Protein AF-A0A1M7YTZ9-F1 (afdb_monomer)

Organism: NCBI:txid1117707

Structure (mmCIF, N/CA/C/O backbone):
data_AF-A0A1M7YTZ9-F1
#
_entry.id   AF-A0A1M7YTZ9-F1
#
loop_
_atom_site.group_PDB
_atom_site.id
_atom_site.type_symbol
_atom_site.label_atom_id
_atom_site.label_alt_id
_atom_site.label_comp_id
_atom_site.label_asym_id
_atom_site.label_entity_id
_atom_site.label_seq_id
_atom_site.pdbx_PDB_ins_code
_atom_site.Cartn_x
_atom_site.Cartn_y
_atom_site.Cartn_z
_atom_site.occupancy
_atom_site.B_iso_or_equiv
_atom_site.auth_seq_id
_atom_site.auth_comp_id
_atom_site.auth_asym_id
_atom_site.auth_atom_id
_atom_site.pdbx_PDB_model_num
ATOM 1 N N . MET A 1 1 ? 92.757 82.675 -18.123 1.00 37.16 1 MET A N 1
ATOM 2 C CA . MET A 1 1 ? 93.652 83.780 -18.503 1.00 37.16 1 MET A CA 1
ATOM 3 C C . MET A 1 1 ? 93.607 83.863 -20.020 1.00 37.16 1 MET A C 1
ATOM 5 O O . MET A 1 1 ? 93.912 82.870 -20.657 1.00 37.16 1 MET A O 1
ATOM 9 N N . GLU A 1 2 ? 93.049 84.964 -20.521 1.00 38.78 2 GLU A N 1
ATOM 10 C CA . GLU A 1 2 ? 93.208 85.543 -21.866 1.00 38.78 2 GLU A CA 1
ATOM 11 C C . GLU A 1 2 ? 93.154 84.674 -23.142 1.00 38.78 2 GLU A C 1
ATOM 13 O O . GLU A 1 2 ? 94.052 83.910 -23.463 1.00 38.78 2 GLU A O 1
ATOM 18 N N . SER A 1 3 ? 92.089 84.940 -23.912 1.00 40.62 3 SER A N 1
ATOM 19 C CA . SER A 1 3 ? 92.084 85.317 -25.337 1.00 40.62 3 SER A CA 1
ATOM 20 C C . SER A 1 3 ? 92.922 84.530 -26.354 1.00 40.62 3 SER A C 1
ATOM 22 O O . SER A 1 3 ? 94.145 84.589 -26.333 1.00 40.62 3 SER A O 1
ATOM 24 N N . ALA A 1 4 ? 92.257 84.037 -27.405 1.00 48.91 4 ALA A N 1
ATOM 25 C CA . ALA A 1 4 ? 92.621 84.393 -28.783 1.00 48.91 4 ALA A CA 1
ATOM 26 C C . ALA A 1 4 ? 91.534 83.953 -29.774 1.00 48.91 4 ALA A C 1
ATOM 28 O O . ALA A 1 4 ? 91.384 82.779 -30.103 1.00 48.91 4 ALA A O 1
ATOM 29 N N . ILE A 1 5 ? 90.807 84.941 -30.287 1.00 50.09 5 ILE A N 1
ATOM 30 C CA . ILE A 1 5 ? 90.107 84.874 -31.568 1.00 50.09 5 ILE A CA 1
ATOM 31 C C . ILE A 1 5 ? 91.179 84.809 -32.663 1.00 50.09 5 ILE A C 1
ATOM 33 O O . ILE A 1 5 ? 92.058 85.673 -32.698 1.00 50.09 5 ILE A O 1
ATOM 37 N N . LYS A 1 6 ? 91.095 83.843 -33.586 1.00 48.25 6 LYS A N 1
ATOM 38 C CA . LYS A 1 6 ? 91.664 84.017 -34.930 1.00 48.25 6 LYS A CA 1
ATOM 39 C C . LYS A 1 6 ? 90.947 83.165 -35.977 1.00 48.25 6 LYS A C 1
ATOM 41 O O . LYS A 1 6 ? 91.075 81.946 -36.020 1.00 48.25 6 LYS A O 1
ATOM 46 N N . GLU A 1 7 ? 90.201 83.867 -36.821 1.00 45.00 7 GLU A N 1
ATOM 47 C CA . GLU A 1 7 ? 89.734 83.439 -38.136 1.00 45.00 7 GLU A CA 1
ATOM 48 C C . GLU A 1 7 ? 90.878 82.872 -38.992 1.00 45.00 7 GLU A C 1
ATOM 50 O O . GLU A 1 7 ? 91.959 83.465 -39.037 1.00 45.00 7 GLU A O 1
ATOM 55 N N . LYS A 1 8 ? 90.591 81.846 -39.807 1.00 40.31 8 LYS A N 1
ATOM 56 C CA . LYS A 1 8 ? 90.604 82.033 -41.268 1.00 40.31 8 LYS A CA 1
ATOM 57 C C . LYS A 1 8 ? 90.016 80.854 -42.049 1.00 40.31 8 LYS A C 1
ATOM 59 O O . LYS A 1 8 ? 90.255 79.691 -41.752 1.00 40.31 8 LYS A O 1
ATOM 64 N N . THR A 1 9 ? 89.383 81.251 -43.153 1.00 47.91 9 THR A N 1
ATOM 65 C CA . THR A 1 9 ? 89.185 80.531 -44.421 1.00 47.91 9 THR A CA 1
ATOM 66 C C . THR A 1 9 ? 88.137 79.422 -44.471 1.00 47.91 9 THR A C 1
ATOM 68 O O . THR A 1 9 ? 88.427 78.235 -44.392 1.00 47.91 9 THR A O 1
ATOM 71 N N . SER A 1 10 ? 86.913 79.879 -44.763 1.00 54.88 10 SER A N 1
ATOM 72 C CA . SER A 1 10 ? 85.973 79.271 -45.711 1.00 54.88 10 SER A CA 1
ATOM 73 C C . SER A 1 10 ? 86.708 78.534 -46.842 1.00 54.88 10 SER A C 1
ATOM 75 O O . SER A 1 10 ? 87.185 79.150 -47.797 1.00 54.88 10 SER A O 1
ATOM 77 N N . SER A 1 11 ? 86.819 77.211 -46.713 1.00 52.16 11 SER A N 1
ATOM 78 C CA . SER A 1 11 ? 86.946 76.323 -47.863 1.00 52.16 11 SER A CA 1
ATOM 79 C C . SER A 1 11 ? 85.520 76.012 -48.314 1.00 52.16 11 SER A C 1
ATOM 81 O O . SER A 1 11 ? 84.704 75.447 -47.591 1.00 52.16 11 SER A O 1
ATOM 83 N N . SER A 1 12 ? 85.193 76.552 -49.482 1.00 58.06 12 SER A N 1
ATOM 84 C CA . SER A 1 12 ? 83.874 76.589 -50.103 1.00 58.06 12 SER A CA 1
ATOM 85 C C . SER A 1 12 ? 83.156 75.238 -50.097 1.00 58.06 12 SER A C 1
ATOM 87 O O . SER A 1 12 ? 83.742 74.233 -50.490 1.00 58.06 12 SER A O 1
ATOM 89 N N . SER A 1 13 ? 81.848 75.249 -49.822 1.00 60.69 13 SER A N 1
ATOM 90 C CA . SER A 1 13 ? 80.920 74.108 -49.957 1.00 60.69 13 SER A CA 1
ATOM 91 C C . SER A 1 13 ? 81.000 73.381 -51.316 1.00 60.69 13 SER A C 1
ATOM 93 O O . SER A 1 13 ? 80.529 72.255 -51.446 1.00 60.69 13 SER A O 1
ATOM 95 N N . PHE A 1 14 ? 81.618 73.999 -52.322 1.00 64.50 14 PHE A N 1
ATOM 96 C CA . PHE A 1 14 ? 81.823 73.440 -53.649 1.00 64.50 14 PHE A CA 1
ATOM 97 C C . PHE A 1 14 ? 82.856 72.299 -53.694 1.00 64.50 14 PHE A C 1
ATOM 99 O O . PHE A 1 14 ? 82.676 71.359 -54.464 1.00 64.50 14 PHE A O 1
ATOM 106 N N . SER A 1 15 ? 83.903 72.316 -52.857 1.00 67.50 15 SER A N 1
ATOM 107 C CA . SER A 1 15 ? 84.915 71.244 -52.854 1.00 67.50 15 SER A CA 1
ATOM 108 C C . SER A 1 15 ? 84.364 69.934 -52.283 1.00 67.50 15 SER A C 1
ATOM 110 O O . SER A 1 15 ? 84.610 68.875 -52.852 1.00 67.50 15 SER A O 1
ATOM 112 N N . LEU A 1 16 ? 83.528 70.010 -51.240 1.00 71.00 16 LEU A N 1
ATOM 113 C CA . LEU A 1 16 ? 82.816 68.852 -50.681 1.00 71.00 16 LEU A CA 1
ATOM 114 C C . LEU A 1 16 ? 81.792 68.263 -51.667 1.00 71.00 16 LEU A C 1
ATOM 116 O O . LEU A 1 16 ? 81.644 67.046 -51.751 1.00 71.00 16 LEU A O 1
ATOM 120 N N . ILE A 1 17 ? 81.112 69.107 -52.453 1.00 73.06 17 ILE A N 1
ATOM 121 C CA . ILE A 1 17 ? 80.154 68.655 -53.479 1.00 73.06 17 ILE A CA 1
ATOM 122 C C . ILE A 1 17 ? 80.874 67.988 -54.660 1.00 73.06 17 ILE A C 1
ATOM 124 O O . ILE A 1 17 ? 80.363 67.012 -55.214 1.00 73.06 17 ILE A O 1
ATOM 128 N N . LEU A 1 18 ? 82.058 68.476 -55.041 1.00 75.81 18 LEU A N 1
ATOM 129 C CA . LEU A 1 18 ? 82.874 67.860 -56.091 1.00 75.81 18 LEU A CA 1
ATOM 130 C C . LEU A 1 18 ? 83.436 66.501 -55.661 1.00 75.81 18 LEU A C 1
ATOM 132 O O . LEU A 1 18 ? 83.425 65.563 -56.455 1.00 75.81 18 LEU A O 1
ATOM 136 N N . GLU A 1 19 ? 83.878 66.366 -54.412 1.00 77.19 19 GLU A N 1
ATOM 137 C CA . GLU A 1 19 ? 84.392 65.101 -53.879 1.00 77.19 19 GLU A CA 1
ATOM 138 C C . GLU A 1 19 ? 83.273 64.060 -53.697 1.00 77.19 19 GLU A C 1
ATOM 140 O O . GLU A 1 19 ? 83.443 62.890 -54.047 1.00 77.19 19 GLU A O 1
ATOM 145 N N . HIS A 1 20 ? 82.081 64.494 -53.266 1.00 78.38 20 HIS A N 1
ATOM 146 C CA . HIS A 1 20 ? 80.894 63.640 -53.207 1.00 78.38 20 HIS A CA 1
ATOM 147 C C . HIS A 1 20 ? 80.441 63.171 -54.601 1.00 78.38 20 HIS A C 1
ATOM 149 O O . HIS A 1 20 ? 80.198 61.981 -54.792 1.00 78.38 20 HIS A O 1
ATOM 155 N N . ASN A 1 21 ? 80.407 64.065 -55.599 1.00 77.62 21 ASN A N 1
ATOM 156 C CA . ASN A 1 21 ? 80.065 63.690 -56.977 1.00 77.62 21 ASN A CA 1
ATOM 157 C C . ASN A 1 21 ? 81.114 62.779 -57.619 1.00 77.62 21 ASN A C 1
ATOM 159 O O . ASN A 1 21 ? 80.754 61.878 -58.372 1.00 77.62 21 ASN A O 1
ATOM 163 N N . ARG A 1 22 ? 82.402 62.976 -57.323 1.00 79.25 22 ARG A N 1
ATOM 164 C CA . ARG A 1 22 ? 83.466 62.105 -57.833 1.00 79.25 22 ARG A CA 1
ATOM 165 C C . ARG A 1 22 ? 83.353 60.689 -57.262 1.00 79.25 22 ARG A C 1
ATOM 167 O O . ARG A 1 22 ? 83.432 59.735 -58.028 1.00 79.25 22 ARG A O 1
ATOM 174 N N . ASN A 1 23 ? 83.072 60.554 -55.964 1.00 80.38 23 ASN A N 1
ATOM 175 C CA . ASN A 1 23 ? 82.819 59.254 -55.332 1.00 80.38 23 ASN A CA 1
ATOM 176 C C . ASN A 1 23 ? 81.547 58.566 -55.862 1.00 80.38 23 ASN A C 1
ATOM 178 O O . ASN A 1 23 ? 81.539 57.349 -56.040 1.00 80.3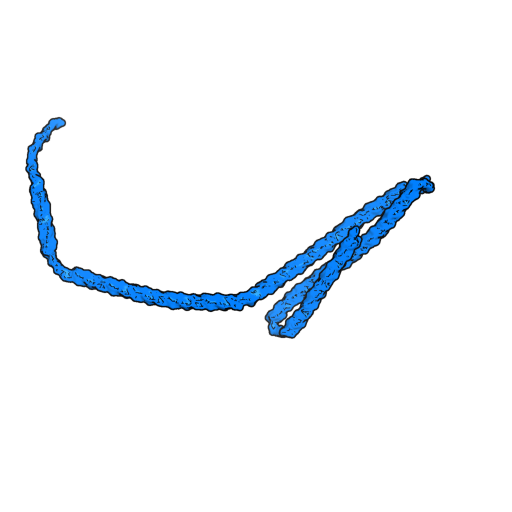8 23 ASN A O 1
ATOM 182 N N . GLU A 1 24 ? 80.472 59.311 -56.137 1.00 79.38 24 GLU A N 1
ATOM 183 C CA . GLU A 1 24 ? 79.265 58.740 -56.755 1.00 79.38 24 GLU A CA 1
ATOM 184 C C . GLU A 1 24 ? 79.504 58.345 -58.223 1.00 79.38 24 GLU A C 1
ATOM 186 O O . GLU A 1 24 ? 79.065 57.276 -58.643 1.00 79.38 24 GLU A O 1
ATOM 191 N N . MET A 1 25 ? 80.288 59.117 -58.986 1.00 72.69 25 MET A N 1
ATOM 192 C CA . MET A 1 25 ? 80.699 58.746 -60.349 1.00 72.69 25 MET A CA 1
ATOM 193 C C . MET A 1 25 ? 81.590 57.497 -60.368 1.00 72.69 25 MET A C 1
ATOM 195 O O . MET A 1 25 ? 81.403 56.635 -61.224 1.00 72.69 25 MET A O 1
ATOM 199 N N . GLU A 1 26 ? 82.497 57.332 -59.400 1.00 76.38 26 GLU A N 1
ATOM 200 C CA . GLU A 1 26 ? 83.303 56.111 -59.262 1.00 76.38 26 GLU A CA 1
ATOM 201 C C . GLU A 1 26 ? 82.451 54.891 -58.873 1.00 76.38 26 GLU A C 1
ATOM 203 O O . GLU A 1 26 ? 82.663 53.800 -59.408 1.00 76.38 26 GLU A O 1
ATOM 208 N N . LYS A 1 27 ? 81.424 55.054 -58.024 1.00 77.44 27 LYS A N 1
ATOM 209 C CA . LYS A 1 27 ? 80.452 53.980 -57.741 1.00 77.44 27 LYS A CA 1
ATOM 210 C C . LYS A 1 27 ? 79.606 53.625 -58.964 1.00 77.44 27 LYS A C 1
ATOM 212 O O . LYS A 1 27 ? 79.349 52.444 -59.194 1.00 77.44 27 LYS A O 1
ATOM 217 N N . ILE A 1 28 ? 79.186 54.614 -59.754 1.00 67.31 28 ILE A N 1
ATOM 218 C CA . ILE A 1 28 ? 78.403 54.393 -60.977 1.00 67.31 28 ILE A CA 1
ATOM 219 C C . ILE A 1 28 ? 79.268 53.720 -62.054 1.00 67.31 28 ILE A C 1
ATOM 221 O O . ILE A 1 28 ? 78.806 52.770 -62.687 1.00 67.31 28 ILE A O 1
ATOM 225 N N . GLU A 1 29 ? 80.540 54.101 -62.212 1.00 69.75 29 GLU A N 1
ATOM 226 C CA . GLU A 1 29 ? 81.476 53.378 -63.084 1.00 69.75 29 GLU A CA 1
ATOM 227 C C . GLU A 1 29 ? 81.747 51.947 -62.596 1.00 69.75 29 GLU A C 1
ATOM 229 O O . GLU A 1 29 ? 81.790 51.021 -63.410 1.00 69.75 29 GLU A O 1
ATOM 234 N N . ALA A 1 30 ? 81.882 51.736 -61.282 1.00 68.94 30 ALA A N 1
ATOM 235 C CA . ALA A 1 30 ? 82.087 50.410 -60.700 1.00 68.94 30 ALA A CA 1
ATOM 236 C C . ALA A 1 30 ? 80.862 49.489 -60.865 1.00 68.94 30 ALA A C 1
ATOM 238 O O . ALA A 1 30 ? 81.015 48.276 -61.029 1.00 68.94 30 ALA A O 1
ATOM 239 N N . LEU A 1 31 ? 79.645 50.045 -60.853 1.00 64.62 31 LEU A N 1
ATOM 240 C CA . LEU A 1 31 ? 78.406 49.304 -61.116 1.00 64.62 31 LEU A CA 1
ATOM 241 C C . LEU A 1 31 ? 78.162 49.080 -62.618 1.00 64.62 31 LEU A C 1
ATOM 243 O O . LEU A 1 31 ? 77.650 48.025 -62.985 1.00 64.62 31 LEU A O 1
ATOM 247 N N . SER A 1 32 ? 78.585 50.011 -63.479 1.00 59.69 32 SER A N 1
ATOM 248 C CA . SER A 1 32 ? 78.492 49.910 -64.946 1.00 59.69 32 SER A CA 1
ATOM 249 C C . SER A 1 32 ? 79.486 48.899 -65.543 1.00 59.69 32 SER A C 1
ATOM 251 O O . SER A 1 32 ? 79.167 48.198 -66.502 1.00 59.69 32 SER A O 1
ATOM 253 N N . LYS A 1 33 ? 80.675 48.744 -64.939 1.00 57.91 33 LYS A N 1
ATOM 254 C CA . LYS A 1 33 ? 81.709 47.782 -65.373 1.00 57.91 33 LYS A CA 1
ATOM 255 C C . LYS A 1 33 ? 81.513 46.352 -64.843 1.00 57.91 33 LYS A C 1
ATOM 257 O O . LYS A 1 33 ? 82.304 45.474 -65.192 1.00 57.91 33 LYS A O 1
ATOM 262 N N . LYS A 1 34 ? 80.483 46.067 -64.031 1.00 56.75 34 LYS A N 1
ATOM 263 C CA . LYS A 1 34 ? 80.164 44.684 -63.629 1.00 56.75 34 LYS A CA 1
ATOM 264 C C . LYS A 1 34 ? 79.588 43.922 -64.834 1.00 56.75 34 LYS A C 1
ATOM 266 O O . LYS A 1 34 ? 78.515 44.288 -65.310 1.00 56.75 34 LYS A O 1
ATOM 271 N N . PRO A 1 35 ? 80.238 42.850 -65.329 1.00 59.75 35 PRO A N 1
ATOM 272 C CA . PRO A 1 35 ? 79.708 42.089 -66.452 1.00 59.75 35 PRO A CA 1
ATOM 273 C C . PRO A 1 35 ? 78.369 41.464 -66.052 1.00 59.75 35 PRO A C 1
ATOM 275 O O . PRO A 1 35 ? 78.291 40.742 -65.053 1.00 59.75 35 PRO A O 1
ATOM 278 N N . ILE A 1 36 ? 77.321 41.730 -66.840 1.00 58.59 36 ILE A N 1
ATOM 279 C CA . ILE A 1 36 ? 76.015 41.073 -66.716 1.00 58.59 36 ILE A CA 1
ATOM 280 C C . ILE A 1 36 ? 76.243 39.580 -66.959 1.00 58.59 36 ILE A C 1
ATOM 282 O O . ILE A 1 36 ? 76.306 39.101 -68.089 1.00 58.59 36 ILE A O 1
ATOM 286 N N . THR A 1 37 ? 76.452 38.841 -65.878 1.00 57.72 37 THR A N 1
ATOM 287 C CA . THR A 1 37 ? 76.807 37.428 -65.921 1.00 57.72 37 THR A CA 1
ATOM 288 C C . THR A 1 37 ? 75.515 36.635 -66.121 1.00 57.72 37 THR A C 1
ATOM 290 O O . THR A 1 37 ? 74.555 36.786 -65.368 1.00 57.72 37 THR A O 1
ATOM 293 N N . ALA A 1 38 ? 75.452 35.806 -67.167 1.00 59.97 38 ALA A N 1
ATOM 294 C CA . ALA A 1 38 ? 74.254 35.030 -67.514 1.00 59.97 38 ALA A CA 1
ATOM 295 C C . ALA A 1 38 ? 73.908 33.942 -66.473 1.00 59.97 38 ALA A C 1
ATOM 297 O O . ALA A 1 38 ? 72.771 33.478 -66.401 1.00 59.97 38 ALA A O 1
ATOM 298 N N . THR A 1 39 ? 74.874 33.562 -65.637 1.00 66.44 39 THR A N 1
ATOM 299 C CA . THR A 1 39 ? 74.780 32.496 -64.634 1.00 66.44 39 THR A CA 1
ATOM 300 C C . THR A 1 39 ? 73.750 32.768 -63.525 1.00 66.44 39 THR A C 1
ATOM 302 O O . THR A 1 39 ? 72.850 31.944 -63.369 1.00 66.44 39 THR A O 1
ATOM 305 N N . PRO A 1 40 ? 73.779 33.905 -62.790 1.00 69.38 40 PRO A N 1
ATOM 306 C CA . PRO A 1 40 ? 72.771 34.212 -61.768 1.00 69.38 40 PRO A CA 1
ATOM 307 C C . PRO A 1 40 ? 71.352 34.315 -62.339 1.00 69.38 40 PRO A C 1
ATOM 309 O O . PRO A 1 40 ? 70.397 33.903 -61.686 1.00 69.38 40 PRO A O 1
ATOM 312 N N . ARG A 1 41 ? 71.201 34.796 -63.580 1.00 69.56 41 ARG A N 1
ATOM 313 C CA . ARG A 1 41 ? 69.899 34.882 -64.253 1.00 69.56 41 ARG A CA 1
ATOM 314 C C . ARG A 1 41 ? 69.336 33.497 -64.573 1.00 69.56 41 ARG A C 1
ATOM 316 O O . ARG A 1 41 ? 68.170 33.242 -64.297 1.00 69.56 41 ARG A O 1
ATOM 323 N N . ASN A 1 42 ? 70.153 32.595 -65.112 1.00 76.38 42 ASN A N 1
ATOM 324 C CA . ASN A 1 42 ? 69.712 31.237 -65.442 1.00 76.38 42 ASN A CA 1
ATOM 325 C C . ASN A 1 42 ? 69.399 30.413 -64.181 1.00 76.38 42 ASN A C 1
ATOM 327 O O . ASN A 1 42 ? 68.440 29.646 -64.186 1.00 76.38 42 ASN A O 1
ATOM 331 N N . ILE A 1 43 ? 70.144 30.621 -63.088 1.00 80.50 43 ILE A N 1
ATOM 332 C CA . ILE A 1 43 ? 69.843 30.018 -61.779 1.00 80.50 43 ILE A CA 1
ATOM 333 C C . ILE A 1 43 ? 68.513 30.552 -61.234 1.00 80.50 43 ILE A C 1
ATOM 335 O O . ILE A 1 43 ? 67.682 29.765 -60.788 1.00 80.50 43 ILE A O 1
ATOM 339 N N . LEU A 1 44 ? 68.272 31.865 -61.322 1.00 77.25 44 LEU A N 1
ATOM 340 C CA . LEU A 1 44 ? 67.017 32.474 -60.878 1.00 77.25 44 LEU A CA 1
ATOM 341 C C . LEU A 1 44 ? 65.814 31.965 -61.689 1.00 77.25 44 LEU A C 1
ATOM 343 O O . LEU A 1 44 ? 64.794 31.609 -61.105 1.00 77.25 44 LEU A O 1
ATOM 347 N N . PHE A 1 45 ? 65.937 31.869 -63.018 1.00 78.44 45 PHE A N 1
ATOM 348 C CA . PHE A 1 45 ? 64.885 31.299 -63.867 1.00 78.44 45 PHE A CA 1
ATOM 349 C C . PHE A 1 45 ? 64.646 29.814 -63.581 1.00 78.44 45 PHE A C 1
ATOM 351 O O . PHE A 1 45 ? 63.493 29.401 -63.477 1.00 78.44 45 PHE A O 1
ATOM 358 N N . GLY A 1 46 ? 65.707 29.022 -63.401 1.00 82.19 46 GLY A N 1
ATOM 359 C CA . GLY A 1 46 ? 65.586 27.613 -63.023 1.00 82.19 46 GLY A CA 1
ATOM 360 C C . GLY A 1 46 ? 64.882 27.433 -61.676 1.00 82.19 46 GLY A C 1
ATOM 361 O O . GLY A 1 46 ? 63.985 26.601 -61.555 1.00 82.19 46 GLY A O 1
ATOM 362 N N . LEU A 1 47 ? 65.219 28.269 -60.690 1.00 83.69 47 LEU A N 1
ATOM 363 C CA . LEU A 1 47 ? 64.586 28.264 -59.373 1.00 83.69 47 LEU A CA 1
ATOM 364 C C . LEU A 1 47 ? 63.110 28.671 -59.453 1.00 83.69 47 LEU A C 1
ATOM 366 O O . LEU A 1 47 ? 62.270 28.019 -58.840 1.00 83.69 47 LEU A O 1
ATOM 370 N N . MET A 1 48 ? 62.764 29.682 -60.256 1.00 79.44 48 MET A N 1
ATOM 371 C CA . MET A 1 48 ? 61.363 30.069 -60.458 1.00 79.44 48 MET A CA 1
ATOM 372 C C . MET A 1 48 ? 60.537 28.967 -61.132 1.00 79.44 48 MET A C 1
ATOM 374 O O . MET A 1 48 ? 59.417 28.705 -60.700 1.00 79.44 48 MET A O 1
ATOM 378 N N . ILE A 1 49 ? 61.081 28.286 -62.147 1.00 83.75 49 ILE A N 1
ATOM 379 C CA . ILE A 1 49 ? 60.398 27.159 -62.804 1.00 83.75 49 ILE A CA 1
ATOM 380 C C . ILE A 1 49 ? 60.202 26.005 -61.817 1.00 83.75 49 ILE A C 1
ATOM 382 O O . ILE A 1 49 ? 59.119 25.429 -61.750 1.00 83.75 49 ILE A O 1
ATOM 386 N N . PHE A 1 50 ? 61.215 25.698 -61.007 1.00 85.25 50 PHE A N 1
ATOM 387 C CA . PHE A 1 50 ? 61.121 24.657 -59.987 1.00 85.25 50 PHE A CA 1
ATOM 388 C C . PHE A 1 50 ? 60.048 24.971 -58.930 1.00 85.25 50 PHE A C 1
ATOM 390 O O . PHE A 1 50 ? 59.236 24.107 -58.601 1.00 85.25 50 PHE A O 1
ATOM 397 N N . VAL A 1 51 ? 59.984 26.221 -58.456 1.00 84.31 51 VAL A N 1
ATOM 398 C CA . VAL A 1 51 ? 58.940 26.684 -57.525 1.00 84.31 51 VAL A CA 1
ATOM 399 C C . VAL A 1 51 ? 57.547 26.597 -58.159 1.00 84.31 51 VAL A C 1
ATOM 401 O O . VAL A 1 51 ? 56.606 26.163 -57.497 1.00 84.31 51 VAL A O 1
ATOM 404 N N . LEU A 1 52 ? 57.406 26.947 -59.442 1.00 79.75 52 LEU A N 1
ATOM 405 C CA . LEU A 1 52 ? 56.135 26.848 -60.165 1.00 79.75 52 LEU A CA 1
ATOM 406 C C . LEU A 1 52 ? 55.656 25.391 -60.288 1.00 79.75 52 LEU A C 1
ATOM 408 O O . LEU A 1 52 ? 54.485 25.104 -60.046 1.00 79.75 52 LEU A O 1
ATOM 412 N N . VAL A 1 53 ? 56.560 24.463 -60.619 1.00 84.69 53 VAL A N 1
ATOM 413 C CA . VAL A 1 53 ? 56.249 23.026 -60.704 1.00 84.69 53 VAL A CA 1
ATOM 414 C C . VAL A 1 53 ? 55.859 22.468 -59.335 1.00 84.69 53 VAL A C 1
ATOM 416 O O . VAL A 1 53 ? 54.889 21.717 -59.241 1.00 84.69 53 VAL A O 1
ATOM 419 N N . LEU A 1 54 ? 56.548 22.877 -58.264 1.00 81.19 54 LEU A N 1
ATOM 420 C CA . LEU A 1 54 ? 56.184 22.505 -56.894 1.00 81.19 54 LEU A CA 1
ATOM 421 C C . LEU A 1 54 ? 54.795 23.021 -56.500 1.00 81.19 54 LEU A C 1
ATOM 423 O O . LEU A 1 54 ? 54.010 22.269 -55.924 1.00 81.19 54 LEU A O 1
ATOM 427 N N . LEU A 1 55 ? 54.467 24.272 -56.837 1.00 76.31 55 LEU A N 1
ATOM 428 C CA . LEU A 1 55 ? 53.147 24.848 -56.573 1.00 76.31 55 LEU A CA 1
ATOM 429 C C . LEU A 1 55 ? 52.042 24.101 -57.325 1.00 76.31 55 LEU A C 1
ATOM 431 O O . LEU A 1 55 ? 51.035 23.736 -56.723 1.00 76.31 55 LEU A O 1
ATOM 435 N N . LEU A 1 56 ? 52.237 23.813 -58.614 1.00 75.38 56 LEU A N 1
ATOM 436 C CA . LEU A 1 56 ? 51.274 23.044 -59.410 1.00 75.38 56 LEU A CA 1
ATOM 437 C C . LEU A 1 56 ? 51.099 21.613 -58.880 1.00 75.38 56 LEU A C 1
ATOM 439 O O . LEU A 1 56 ? 49.973 21.122 -58.800 1.00 75.38 56 LEU A O 1
ATOM 443 N N . GLY A 1 57 ? 52.188 20.966 -58.453 1.00 72.50 57 GLY A N 1
ATOM 444 C CA . GLY A 1 57 ? 52.139 19.660 -57.793 1.00 72.50 57 GLY A CA 1
ATOM 445 C C . GLY A 1 57 ? 51.357 19.692 -56.475 1.00 72.50 57 GLY A C 1
ATOM 446 O O . GLY A 1 57 ? 50.532 18.813 -56.227 1.00 72.50 57 GLY A O 1
ATOM 447 N N . ALA A 1 58 ? 51.545 20.735 -55.659 1.00 70.50 58 ALA A N 1
ATOM 448 C CA . ALA A 1 58 ? 50.799 20.923 -54.416 1.00 70.50 58 ALA A CA 1
ATOM 449 C C . ALA A 1 58 ? 49.288 21.111 -54.663 1.00 70.50 58 ALA A C 1
ATOM 451 O O . ALA A 1 58 ? 48.474 20.509 -53.960 1.00 70.50 58 ALA A O 1
ATOM 452 N N . PHE A 1 59 ? 48.902 21.868 -55.699 1.00 69.56 59 PHE A N 1
ATOM 453 C CA . PHE A 1 59 ? 47.497 22.020 -56.100 1.00 69.56 59 PHE A CA 1
ATOM 454 C C . PHE A 1 59 ? 46.877 20.707 -56.599 1.00 69.56 59 PHE A C 1
ATOM 456 O O . PHE A 1 59 ? 45.740 20.394 -56.248 1.00 69.56 59 PHE A O 1
ATOM 463 N N . ALA A 1 60 ? 47.617 19.898 -57.362 1.00 68.12 60 ALA A N 1
ATOM 464 C CA . ALA A 1 60 ? 47.131 18.598 -57.824 1.00 68.12 60 ALA A CA 1
ATOM 465 C C . ALA A 1 60 ? 46.835 17.638 -56.652 1.00 68.12 60 ALA A C 1
ATOM 467 O O . ALA A 1 60 ? 45.803 16.966 -56.646 1.00 68.12 60 ALA A O 1
ATOM 468 N N . ILE A 1 61 ? 47.690 17.625 -55.622 1.00 73.81 61 ILE A N 1
ATOM 469 C CA . ILE A 1 61 ? 47.480 16.820 -54.405 1.00 73.81 61 ILE A CA 1
ATOM 470 C C . ILE A 1 61 ? 46.251 17.304 -53.620 1.00 73.81 61 ILE A C 1
ATOM 472 O O . ILE A 1 61 ? 45.487 16.476 -53.122 1.00 73.81 61 ILE A O 1
ATOM 476 N N . GLN A 1 62 ? 46.012 18.619 -53.546 1.00 72.56 62 GLN A N 1
ATOM 477 C CA . GLN A 1 62 ? 44.815 19.181 -52.904 1.00 72.56 62 GLN A CA 1
ATOM 478 C C . GLN A 1 62 ? 43.512 18.811 -53.626 1.00 72.56 62 GLN A C 1
ATOM 480 O O . GLN A 1 62 ? 42.489 18.595 -52.980 1.00 72.56 62 GLN A O 1
ATOM 485 N N . ILE A 1 63 ? 43.531 18.698 -54.956 1.00 74.62 63 ILE A N 1
ATOM 486 C CA . ILE A 1 63 ? 42.358 18.251 -55.721 1.00 74.62 63 ILE A CA 1
ATOM 487 C C . ILE A 1 63 ? 42.072 16.773 -55.431 1.00 74.62 63 ILE A C 1
ATOM 489 O O . ILE A 1 63 ? 40.924 16.411 -55.182 1.00 74.62 63 ILE A O 1
ATOM 493 N N . ILE A 1 64 ? 43.102 15.921 -55.398 1.00 76.25 64 ILE A N 1
ATOM 494 C CA . ILE A 1 64 ? 42.947 14.491 -55.088 1.00 76.25 64 ILE A CA 1
ATOM 495 C C . ILE A 1 64 ? 42.421 14.298 -53.659 1.00 76.25 64 ILE A C 1
ATOM 497 O O . ILE A 1 64 ? 41.483 13.526 -53.451 1.00 76.25 64 ILE A O 1
ATOM 501 N N . SER A 1 65 ? 42.968 15.025 -52.678 1.00 76.12 65 SER A N 1
ATOM 502 C CA . SER A 1 65 ? 42.479 14.960 -51.297 1.00 76.12 65 SER A CA 1
ATOM 503 C C . SER A 1 65 ? 41.050 15.497 -51.167 1.00 76.12 65 SER A C 1
ATOM 505 O O . SER A 1 65 ? 40.247 14.905 -50.447 1.00 76.12 65 SER A O 1
ATOM 507 N N . GLY A 1 66 ? 40.697 16.541 -51.923 1.00 76.62 66 GLY A N 1
ATOM 508 C CA . GLY A 1 66 ? 39.335 17.064 -52.014 1.00 76.62 66 GLY A CA 1
ATOM 509 C C . GLY A 1 66 ? 38.338 16.052 -52.584 1.00 76.62 66 GLY A C 1
ATOM 510 O O . GLY A 1 66 ? 37.258 15.880 -52.025 1.00 76.62 66 GLY A O 1
ATOM 511 N N . VAL A 1 67 ? 38.703 15.324 -53.645 1.00 81.69 67 VAL A N 1
ATOM 512 C CA . VAL A 1 67 ? 37.849 14.279 -54.242 1.00 81.69 67 VAL A CA 1
ATOM 513 C C . VAL A 1 67 ? 37.658 13.106 -53.281 1.00 81.69 67 VAL A C 1
ATOM 515 O O . VAL A 1 67 ? 36.532 12.641 -53.101 1.00 81.69 67 VAL A O 1
ATOM 518 N N . ILE A 1 68 ? 38.723 12.657 -52.610 1.00 79.06 68 ILE A N 1
ATOM 519 C CA . ILE A 1 68 ? 38.630 11.595 -51.597 1.00 79.06 68 ILE A CA 1
ATOM 520 C C . ILE A 1 68 ? 37.741 12.044 -50.431 1.00 79.06 68 ILE A C 1
ATOM 522 O O . ILE A 1 68 ? 36.885 11.275 -50.002 1.00 79.06 68 ILE A O 1
ATOM 526 N N . ALA A 1 69 ? 37.881 13.287 -49.959 1.00 75.94 69 ALA A N 1
ATOM 527 C CA . ALA A 1 69 ? 37.032 13.851 -48.909 1.00 75.94 69 ALA A CA 1
ATOM 528 C C . ALA A 1 69 ? 35.549 13.912 -49.318 1.00 75.94 69 ALA A C 1
ATOM 530 O O . ALA A 1 69 ? 34.664 13.661 -48.503 1.00 75.94 69 ALA A O 1
ATOM 531 N N . LEU A 1 70 ? 35.263 14.200 -50.590 1.00 78.38 70 LEU A N 1
ATOM 532 C CA . LEU A 1 70 ? 33.898 14.217 -51.118 1.00 78.38 70 LEU A CA 1
ATOM 533 C C . LEU A 1 70 ? 33.299 12.801 -51.142 1.00 78.38 70 LEU A C 1
ATOM 535 O O . LEU A 1 70 ? 32.166 12.594 -50.708 1.00 78.38 70 LEU A O 1
ATOM 539 N N . ILE A 1 71 ? 34.081 11.806 -51.569 1.00 82.69 71 ILE A N 1
ATOM 540 C CA . ILE A 1 71 ? 33.664 10.397 -51.574 1.00 82.69 71 ILE A CA 1
ATOM 541 C C . ILE A 1 71 ? 33.430 9.890 -50.144 1.00 82.69 71 ILE A C 1
ATOM 543 O O . ILE A 1 71 ? 32.397 9.276 -49.876 1.00 82.69 71 ILE A O 1
ATOM 547 N N . THR A 1 72 ? 34.337 10.165 -49.203 1.00 76.25 72 THR A N 1
ATOM 548 C CA . THR A 1 72 ? 34.173 9.737 -47.803 1.00 76.25 72 THR A CA 1
ATOM 549 C C . THR A 1 72 ? 33.000 10.430 -47.123 1.00 76.25 72 THR A C 1
ATOM 551 O O . THR A 1 72 ? 32.322 9.799 -46.312 1.00 76.25 72 THR A O 1
ATOM 554 N N . LEU A 1 73 ? 32.704 11.683 -47.480 1.00 81.94 73 LEU A N 1
ATOM 555 C CA . LEU A 1 73 ? 31.526 12.399 -47.000 1.00 81.94 73 LEU A CA 1
ATOM 556 C C . LEU A 1 73 ? 30.233 11.776 -47.534 1.00 81.94 73 LEU A C 1
ATOM 558 O O . LEU A 1 73 ? 29.303 11.571 -46.756 1.00 81.94 73 LEU A O 1
ATOM 562 N N . ILE A 1 74 ? 30.178 11.407 -48.818 1.00 85.75 74 ILE A N 1
ATOM 563 C CA . ILE A 1 74 ? 29.020 10.710 -49.403 1.00 85.75 74 ILE A CA 1
ATOM 564 C C . ILE A 1 74 ? 28.810 9.350 -48.727 1.00 85.75 74 ILE A C 1
ATOM 566 O O . ILE A 1 74 ? 27.694 9.043 -48.306 1.00 85.75 74 ILE A O 1
ATOM 570 N N . ILE A 1 75 ? 29.875 8.561 -48.563 1.00 84.31 75 ILE A N 1
ATOM 571 C CA . ILE A 1 75 ? 29.807 7.252 -47.901 1.00 84.31 75 ILE A CA 1
ATOM 572 C C . ILE A 1 75 ? 29.373 7.415 -46.439 1.00 84.31 75 ILE A C 1
ATOM 574 O O . ILE A 1 75 ? 28.444 6.741 -46.001 1.00 84.31 75 ILE A O 1
ATOM 578 N N . SER A 1 76 ? 29.982 8.341 -45.693 1.00 77.25 76 SER A N 1
ATOM 579 C CA . SER A 1 76 ? 29.628 8.593 -44.289 1.00 77.25 76 SER A CA 1
ATOM 580 C C . SER A 1 76 ? 28.177 9.046 -44.147 1.00 77.25 76 SER A C 1
ATOM 582 O O . SER A 1 76 ? 27.459 8.550 -43.284 1.00 77.25 76 SER A O 1
ATOM 584 N N . THR A 1 77 ? 27.712 9.929 -45.033 1.00 85.06 77 THR A N 1
ATOM 585 C CA . THR A 1 77 ? 26.318 10.394 -45.051 1.00 85.06 77 THR A CA 1
ATOM 586 C C . THR A 1 77 ? 25.359 9.239 -45.342 1.00 85.06 77 THR A C 1
ATOM 588 O O . THR A 1 77 ? 24.346 9.102 -44.657 1.00 85.06 77 THR A O 1
ATOM 591 N N . ALA A 1 78 ? 25.687 8.365 -46.298 1.00 84.06 78 ALA A N 1
ATOM 592 C CA . ALA A 1 78 ? 24.881 7.186 -46.610 1.00 84.06 78 ALA A CA 1
ATOM 593 C C . ALA A 1 78 ? 24.816 6.196 -45.432 1.00 84.06 78 ALA A C 1
ATOM 595 O O . ALA A 1 78 ? 23.736 5.698 -45.109 1.00 84.06 78 ALA A O 1
ATOM 596 N N . VAL A 1 79 ? 25.940 5.952 -44.750 1.00 82.75 79 VAL A N 1
ATOM 597 C CA . VAL A 1 79 ? 26.005 5.079 -43.565 1.00 82.75 79 VAL A CA 1
ATOM 598 C C . VAL A 1 79 ? 25.195 5.659 -42.405 1.00 82.75 79 VAL A C 1
ATOM 600 O O . VAL A 1 79 ? 24.408 4.936 -41.798 1.00 82.75 79 VAL A O 1
ATOM 603 N N . ILE A 1 80 ? 25.318 6.961 -42.129 1.00 84.12 80 ILE A N 1
ATOM 604 C CA . ILE A 1 80 ? 24.525 7.641 -41.094 1.00 84.12 80 ILE A CA 1
ATOM 605 C C . ILE A 1 80 ? 23.032 7.563 -41.433 1.00 84.12 80 ILE A C 1
ATOM 607 O O . ILE A 1 80 ? 22.222 7.233 -40.570 1.00 84.12 80 ILE A O 1
ATOM 611 N N . PHE A 1 81 ? 22.654 7.802 -42.689 1.00 88.06 81 PHE A N 1
ATOM 612 C CA . PHE A 1 81 ? 21.260 7.741 -43.127 1.00 88.06 81 PHE A CA 1
ATOM 613 C C . PHE A 1 81 ? 20.658 6.335 -42.978 1.00 88.06 81 PHE A C 1
ATOM 615 O O . PHE A 1 81 ? 19.550 6.182 -42.457 1.00 88.06 81 PHE A O 1
ATOM 622 N N . LEU A 1 82 ? 21.395 5.295 -43.382 1.00 80.75 82 LEU A N 1
ATOM 623 C CA . LEU A 1 82 ? 20.982 3.899 -43.211 1.00 80.75 82 LEU A CA 1
ATOM 624 C C . LEU A 1 82 ? 20.916 3.503 -41.731 1.00 80.75 82 LEU A C 1
ATOM 626 O O . LEU A 1 82 ? 19.940 2.877 -41.316 1.00 80.75 82 LEU A O 1
ATOM 630 N N . GLY A 1 83 ? 21.893 3.923 -40.925 1.00 79.12 83 GLY A N 1
ATOM 631 C CA . GLY A 1 83 ? 21.919 3.691 -39.481 1.00 79.12 83 GLY A CA 1
ATOM 632 C C . GLY A 1 83 ? 20.733 4.336 -38.762 1.00 79.12 83 GLY A C 1
ATOM 633 O O . GLY A 1 83 ? 20.056 3.676 -37.977 1.00 79.12 83 GLY A O 1
ATOM 634 N N . LEU A 1 84 ? 20.407 5.591 -39.086 1.00 77.94 84 LEU A N 1
ATOM 635 C CA . LEU A 1 84 ? 19.243 6.288 -38.531 1.00 77.94 84 LEU A CA 1
ATOM 636 C C . LEU A 1 84 ? 17.922 5.634 -38.954 1.00 77.94 84 LEU A C 1
ATOM 638 O O . LEU A 1 84 ? 17.008 5.513 -38.138 1.00 77.94 84 LEU A O 1
ATOM 642 N N . ARG A 1 85 ? 17.812 5.170 -40.205 1.00 76.50 85 ARG A N 1
ATOM 643 C CA . ARG A 1 85 ? 16.621 4.451 -40.685 1.00 76.50 85 ARG A CA 1
ATOM 644 C C . ARG A 1 85 ? 16.443 3.106 -39.977 1.00 76.50 85 ARG A C 1
ATOM 646 O O . ARG A 1 85 ? 15.319 2.761 -39.619 1.00 76.50 85 ARG A O 1
ATOM 653 N N . PHE A 1 86 ? 17.533 2.377 -39.744 1.00 75.44 86 PHE A N 1
ATOM 654 C CA . PHE A 1 86 ? 17.520 1.112 -39.012 1.00 75.44 86 PHE A CA 1
ATOM 655 C C . PHE A 1 86 ? 17.170 1.313 -37.529 1.00 75.44 86 PHE A C 1
ATOM 657 O O . PHE A 1 86 ? 16.277 0.642 -37.018 1.00 75.44 86 PHE A O 1
ATOM 664 N N . LEU A 1 87 ? 17.771 2.307 -36.864 1.00 74.25 87 LEU A N 1
ATOM 665 C CA . LEU A 1 87 ? 17.440 2.672 -35.481 1.00 74.25 87 LEU A CA 1
ATOM 666 C C . LEU A 1 87 ? 15.973 3.086 -35.330 1.00 74.25 87 LEU A C 1
ATOM 668 O O . LEU A 1 87 ? 15.295 2.615 -34.422 1.00 74.25 87 LEU A O 1
ATOM 672 N N . LYS A 1 88 ? 15.443 3.888 -36.262 1.00 71.06 88 LYS A N 1
ATOM 673 C CA . LYS A 1 88 ? 14.022 4.270 -36.278 1.00 71.06 88 LYS A CA 1
ATOM 674 C C . LYS A 1 88 ? 13.090 3.068 -36.486 1.00 71.06 88 LYS A C 1
ATOM 676 O O . LYS A 1 88 ? 11.967 3.077 -35.998 1.00 71.06 88 LYS A O 1
ATOM 681 N N . SER A 1 89 ? 13.548 2.027 -37.182 1.00 67.81 89 SER A N 1
ATOM 682 C CA . SER A 1 89 ? 12.803 0.771 -37.342 1.00 67.81 89 SER A CA 1
ATOM 683 C C . SER A 1 89 ? 12.901 -0.153 -36.121 1.00 67.81 89 SER A C 1
ATOM 685 O O . SER A 1 89 ? 12.007 -0.972 -35.920 1.00 67.81 89 SER A O 1
ATOM 687 N N . MET A 1 90 ? 13.962 -0.043 -35.316 1.00 64.50 90 MET A N 1
ATOM 688 C CA . MET A 1 90 ? 14.122 -0.773 -34.049 1.00 64.50 90 MET A CA 1
ATOM 689 C C . MET A 1 90 ? 13.449 -0.080 -32.858 1.00 64.50 90 MET A C 1
ATOM 691 O O . MET A 1 90 ? 13.158 -0.742 -31.860 1.00 64.50 90 MET A O 1
ATOM 695 N N . ASP A 1 91 ? 13.164 1.217 -32.974 1.00 74.44 91 ASP A N 1
ATOM 696 C CA . ASP A 1 91 ? 12.428 2.024 -31.997 1.00 74.44 91 ASP A CA 1
ATOM 697 C C . ASP A 1 91 ? 11.171 1.331 -31.425 1.00 74.44 91 ASP A C 1
ATOM 699 O O . ASP A 1 91 ? 11.066 1.246 -30.202 1.00 74.44 91 ASP A O 1
ATOM 703 N N . PRO A 1 92 ? 10.255 0.724 -32.218 1.00 76.81 92 PRO A N 1
ATOM 704 C CA . PRO A 1 92 ? 9.080 0.056 -31.653 1.00 76.81 92 PRO A CA 1
ATOM 705 C C . PRO A 1 92 ? 9.432 -1.119 -30.732 1.00 76.81 92 PRO A C 1
ATOM 707 O O . PRO A 1 92 ? 8.827 -1.261 -29.674 1.00 76.81 92 PRO A O 1
ATOM 710 N N . PHE A 1 93 ? 10.427 -1.937 -31.082 1.00 75.94 93 PHE A N 1
ATOM 711 C CA . PHE A 1 93 ? 10.818 -3.093 -30.269 1.00 75.94 93 PHE A CA 1
ATOM 712 C C . PHE A 1 93 ? 11.545 -2.681 -28.991 1.00 75.94 93 PHE A C 1
ATOM 714 O O . PHE A 1 93 ? 11.292 -3.239 -27.922 1.00 75.94 93 PHE A O 1
ATOM 721 N N . ILE A 1 94 ? 12.439 -1.693 -29.087 1.00 74.44 94 ILE A N 1
ATOM 722 C CA . ILE A 1 94 ? 13.142 -1.150 -27.921 1.00 74.44 94 ILE A CA 1
ATOM 723 C C . ILE A 1 94 ? 12.133 -0.481 -26.987 1.00 74.44 94 ILE A C 1
ATOM 725 O O . ILE A 1 94 ? 12.152 -0.742 -25.785 1.00 74.44 94 ILE A O 1
ATOM 729 N N . ARG A 1 95 ? 11.204 0.309 -27.535 1.00 76.19 95 ARG A N 1
ATOM 730 C CA . ARG A 1 95 ? 10.129 0.959 -26.784 1.00 76.19 95 ARG A CA 1
ATOM 731 C C . ARG A 1 95 ? 9.204 -0.046 -26.105 1.00 76.19 95 ARG A C 1
ATOM 733 O O . ARG A 1 95 ? 8.879 0.141 -24.941 1.00 76.19 95 ARG A O 1
ATOM 740 N N . GLN A 1 96 ? 8.820 -1.129 -26.777 1.00 77.25 96 GLN A N 1
ATOM 741 C CA . GLN A 1 96 ? 8.003 -2.179 -26.161 1.00 77.25 96 GLN A CA 1
ATOM 742 C C . GLN A 1 96 ? 8.745 -2.885 -25.021 1.00 77.25 96 GLN A C 1
ATOM 744 O O . GLN A 1 96 ? 8.184 -3.069 -23.944 1.00 77.25 96 GLN A O 1
ATOM 749 N N . LYS A 1 97 ? 10.024 -3.242 -25.204 1.00 78.69 97 LYS A N 1
ATOM 750 C CA . LYS A 1 97 ? 10.811 -3.882 -24.137 1.00 78.69 97 LYS A CA 1
ATOM 751 C C . LYS A 1 97 ? 10.994 -2.967 -22.928 1.00 78.69 97 LYS A C 1
ATOM 753 O O . LYS A 1 97 ? 10.835 -3.426 -21.799 1.00 78.69 97 LYS A O 1
ATOM 758 N N . THR A 1 98 ? 11.301 -1.687 -23.141 1.00 74.88 98 THR A N 1
ATOM 759 C CA . THR A 1 98 ? 11.446 -0.724 -22.038 1.00 74.88 98 THR A CA 1
ATOM 760 C C . THR A 1 98 ? 10.116 -0.460 -21.340 1.00 74.88 98 THR A C 1
ATOM 762 O O . THR A 1 98 ? 10.090 -0.414 -20.112 1.00 74.88 98 THR A O 1
ATOM 765 N N . GLN A 1 99 ? 9.010 -0.378 -22.086 1.00 75.81 99 GLN A N 1
ATOM 766 C CA . GLN A 1 99 ? 7.662 -0.293 -21.519 1.00 75.81 99 GLN A CA 1
ATOM 767 C C . GLN A 1 99 ? 7.327 -1.521 -20.670 1.00 75.81 99 GLN A C 1
ATOM 769 O O . GLN A 1 99 ? 6.881 -1.354 -19.542 1.00 75.81 99 GLN A O 1
ATOM 774 N N . ASN A 1 100 ? 7.612 -2.735 -21.143 1.00 79.38 100 ASN A N 1
ATOM 775 C CA . ASN A 1 100 ? 7.353 -3.957 -20.377 1.00 79.38 100 ASN A CA 1
ATOM 776 C C . ASN A 1 100 ? 8.183 -4.018 -19.086 1.00 79.38 100 ASN A C 1
ATOM 778 O O . ASN A 1 100 ? 7.666 -4.386 -18.034 1.00 79.38 100 ASN A O 1
ATOM 782 N N . ILE A 1 101 ? 9.455 -3.608 -19.130 1.00 78.81 101 ILE A N 1
ATOM 783 C CA . ILE A 1 101 ? 10.297 -3.512 -17.925 1.00 78.81 101 ILE A CA 1
ATOM 784 C C . ILE A 1 101 ? 9.718 -2.488 -16.943 1.00 78.81 101 ILE A C 1
ATOM 786 O O . ILE A 1 101 ? 9.642 -2.761 -15.744 1.00 78.81 101 ILE A O 1
ATOM 790 N N . LEU A 1 102 ? 9.293 -1.325 -17.442 1.00 78.38 102 LEU A N 1
ATOM 791 C CA . LEU A 1 102 ? 8.685 -0.285 -16.619 1.00 78.38 102 LEU A CA 1
ATOM 792 C C . LEU A 1 102 ? 7.378 -0.771 -15.980 1.00 78.38 102 LEU A C 1
ATOM 794 O O . LEU A 1 102 ? 7.205 -0.599 -14.779 1.00 78.38 102 LEU A O 1
ATOM 798 N N . ILE A 1 103 ? 6.496 -1.414 -16.749 1.00 75.94 103 ILE A N 1
ATOM 799 C CA . ILE A 1 103 ? 5.234 -1.989 -16.259 1.00 75.94 103 ILE A CA 1
ATOM 800 C C . ILE A 1 103 ? 5.507 -3.020 -15.163 1.00 75.94 103 ILE A C 1
ATOM 802 O O . ILE A 1 103 ? 4.894 -2.951 -14.100 1.00 75.94 103 ILE A O 1
ATOM 806 N N . ASN A 1 104 ? 6.478 -3.915 -15.360 1.00 75.44 104 ASN A N 1
ATOM 807 C CA . ASN A 1 104 ? 6.858 -4.899 -14.346 1.00 75.44 104 ASN A CA 1
ATOM 808 C C . ASN A 1 104 ? 7.359 -4.230 -13.059 1.00 75.44 104 ASN A C 1
ATOM 810 O O . ASN A 1 104 ? 6.975 -4.635 -11.963 1.00 75.44 104 ASN A O 1
ATOM 814 N N . LYS A 1 105 ? 8.180 -3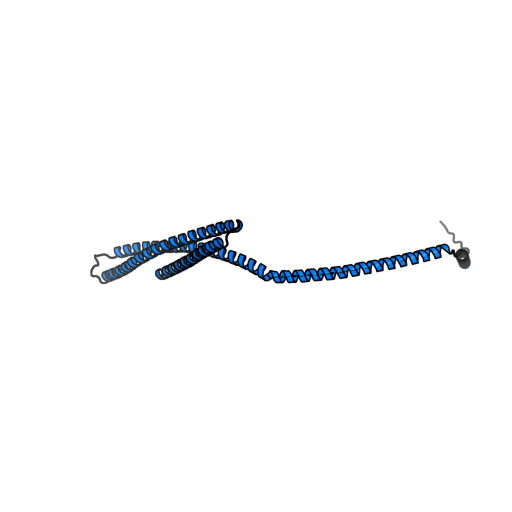.180 -13.181 1.00 78.12 105 LYS A N 1
ATOM 815 C CA . LYS A 1 105 ? 8.677 -2.424 -12.026 1.00 78.12 105 LYS A CA 1
ATOM 816 C C . LYS A 1 105 ? 7.544 -1.705 -11.289 1.00 78.12 105 LYS A C 1
ATOM 818 O O . LYS A 1 105 ? 7.452 -1.825 -10.072 1.00 78.12 105 LYS A O 1
ATOM 823 N N . MET A 1 106 ? 6.660 -1.023 -12.017 1.00 70.00 106 MET A N 1
ATOM 824 C CA . MET A 1 106 ? 5.487 -0.358 -11.440 1.00 70.00 106 MET A CA 1
ATOM 825 C C . MET A 1 106 ? 4.560 -1.359 -10.747 1.00 70.00 106 MET A C 1
ATOM 827 O O . MET A 1 106 ? 4.056 -1.075 -9.668 1.00 70.00 106 MET A O 1
ATOM 831 N N . THR A 1 107 ? 4.386 -2.552 -11.317 1.00 75.38 107 THR A N 1
ATOM 832 C CA . THR A 1 107 ? 3.575 -3.621 -10.716 1.00 75.38 107 THR A CA 1
ATOM 833 C C . THR A 1 107 ? 4.193 -4.115 -9.406 1.00 75.38 107 THR A C 1
ATOM 835 O O . THR A 1 107 ? 3.491 -4.265 -8.410 1.00 75.38 107 THR A O 1
ATOM 838 N N . GLN A 1 108 ? 5.514 -4.308 -9.359 1.00 77.06 108 GLN A N 1
ATOM 839 C CA . GLN A 1 108 ? 6.215 -4.679 -8.123 1.00 77.06 108 GLN A CA 1
ATOM 840 C C . GLN A 1 108 ? 6.132 -3.584 -7.052 1.00 77.06 108 GLN A C 1
ATOM 842 O O . GLN A 1 108 ? 5.925 -3.883 -5.877 1.00 77.06 108 GLN A O 1
ATOM 847 N N . GLU A 1 109 ? 6.283 -2.318 -7.443 1.00 74.44 109 GLU A N 1
ATOM 848 C CA . GLU A 1 109 ? 6.124 -1.178 -6.535 1.00 74.44 109 GLU A CA 1
ATOM 849 C C . GLU A 1 109 ? 4.686 -1.084 -6.005 1.00 74.44 109 GLU A C 1
ATOM 851 O O . GLU A 1 109 ? 4.493 -0.902 -4.802 1.00 74.44 109 GLU A O 1
ATOM 856 N N . ALA A 1 110 ? 3.684 -1.292 -6.864 1.00 75.00 110 ALA A N 1
ATOM 857 C CA . ALA A 1 110 ? 2.276 -1.323 -6.479 1.00 75.00 110 ALA A CA 1
ATOM 858 C C . ALA A 1 110 ? 1.978 -2.450 -5.478 1.00 75.00 110 ALA A C 1
ATOM 860 O O . ALA A 1 110 ? 1.355 -2.187 -4.452 1.00 75.00 110 ALA A O 1
ATOM 861 N N . ARG A 1 111 ? 2.486 -3.671 -5.708 1.00 74.62 111 ARG A N 1
ATOM 862 C CA . ARG A 1 111 ? 2.325 -4.808 -4.779 1.00 74.62 111 ARG A CA 1
ATOM 863 C C . ARG A 1 111 ? 2.943 -4.523 -3.408 1.00 74.62 111 ARG A C 1
ATOM 865 O O . ARG A 1 111 ? 2.278 -4.695 -2.388 1.00 74.62 111 ARG A O 1
ATOM 872 N N . LYS A 1 112 ? 4.176 -4.002 -3.369 1.00 79.81 112 LYS A N 1
ATOM 873 C CA . LYS A 1 112 ? 4.840 -3.606 -2.112 1.00 79.81 112 LYS A CA 1
ATOM 874 C C . LYS A 1 112 ? 4.064 -2.526 -1.363 1.00 79.81 112 LYS A C 1
ATOM 876 O O . LYS A 1 112 ? 3.933 -2.595 -0.143 1.00 79.81 112 LYS A O 1
ATOM 881 N N . ASN A 1 113 ? 3.552 -1.534 -2.090 1.00 80.94 113 ASN A N 1
ATOM 882 C CA . ASN A 1 113 ? 2.750 -0.468 -1.505 1.00 80.94 113 ASN A CA 1
ATOM 883 C C . ASN A 1 113 ? 1.420 -1.009 -0.953 1.00 80.94 113 ASN A C 1
ATOM 885 O O . ASN A 1 113 ? 1.059 -0.680 0.172 1.00 80.94 113 ASN A O 1
ATOM 889 N N . ALA A 1 114 ? 0.742 -1.901 -1.680 1.00 77.56 114 ALA A N 1
ATOM 890 C CA . ALA A 1 114 ? -0.483 -2.550 -1.214 1.00 77.56 114 ALA A CA 1
ATOM 891 C C . ALA A 1 114 ? -0.259 -3.317 0.100 1.00 77.56 114 ALA A C 1
ATOM 893 O O . ALA A 1 114 ? -0.999 -3.111 1.057 1.00 77.56 114 ALA A O 1
ATOM 894 N N . ILE A 1 115 ? 0.813 -4.114 0.200 1.00 81.12 115 ILE A N 1
ATOM 895 C CA . ILE A 1 115 ? 1.163 -4.823 1.444 1.00 81.12 115 ILE A CA 1
ATOM 896 C C . ILE A 1 115 ? 1.374 -3.839 2.603 1.00 81.12 115 ILE A C 1
ATOM 898 O O . ILE A 1 115 ? 0.825 -4.029 3.686 1.00 81.12 115 ILE A O 1
ATOM 902 N N . ALA A 1 116 ? 2.131 -2.762 2.376 1.00 83.00 116 ALA A N 1
ATOM 903 C CA . ALA A 1 116 ? 2.374 -1.751 3.402 1.00 83.00 116 ALA A CA 1
ATOM 904 C C . ALA A 1 116 ? 1.084 -1.031 3.833 1.00 83.00 116 ALA A C 1
ATOM 906 O O . ALA A 1 116 ? 0.918 -0.693 5.005 1.00 83.00 116 ALA A O 1
ATOM 907 N N . GLN A 1 117 ? 0.157 -0.784 2.906 1.00 80.31 117 GLN A N 1
ATOM 908 C CA . GLN A 1 117 ? -1.148 -0.207 3.227 1.00 80.31 117 GLN A CA 1
ATOM 909 C C . GLN A 1 117 ? -1.993 -1.161 4.074 1.00 80.31 117 GLN A C 1
ATOM 911 O O . GLN A 1 117 ? -2.560 -0.718 5.073 1.00 80.31 117 GLN A O 1
ATOM 916 N N . LEU A 1 118 ? -2.022 -2.452 3.731 1.00 81.94 118 LEU A N 1
ATOM 917 C CA . LEU A 1 118 ? -2.730 -3.475 4.502 1.00 81.94 118 LEU A CA 1
ATOM 918 C C . LEU A 1 118 ? -2.167 -3.604 5.923 1.00 81.94 118 LEU A C 1
ATOM 920 O O . LEU A 1 118 ? -2.937 -3.585 6.880 1.00 81.94 118 LEU A O 1
ATOM 924 N N . ASP A 1 119 ? -0.841 -3.619 6.085 1.00 85.06 119 ASP A N 1
ATOM 925 C CA . ASP A 1 119 ? -0.197 -3.635 7.408 1.00 85.06 119 ASP A CA 1
ATOM 926 C C . ASP A 1 119 ? -0.581 -2.421 8.253 1.00 85.06 119 ASP A C 1
ATOM 928 O O . ASP A 1 119 ? -0.968 -2.540 9.418 1.00 85.06 119 ASP A O 1
ATOM 932 N N . ASN A 1 120 ? -0.523 -1.233 7.651 1.00 87.62 120 ASN A N 1
ATOM 933 C CA . ASN A 1 120 ? -0.937 -0.011 8.326 1.00 87.62 120 ASN A CA 1
ATOM 934 C C . ASN A 1 120 ? -2.424 -0.046 8.703 1.00 87.62 120 ASN A C 1
ATOM 936 O O . ASN A 1 120 ? -2.800 0.489 9.747 1.00 87.62 120 ASN A O 1
ATOM 940 N N . GLN A 1 121 ? -3.274 -0.664 7.881 1.00 82.44 121 GLN A N 1
ATOM 941 C CA . GLN A 1 121 ? -4.696 -0.807 8.172 1.00 82.44 121 GLN A CA 1
ATOM 942 C C . GLN A 1 121 ? -4.942 -1.762 9.347 1.00 82.44 121 GLN A C 1
ATOM 944 O O . GLN A 1 121 ? -5.725 -1.417 10.231 1.00 82.44 121 GLN A O 1
ATOM 949 N N . VAL A 1 122 ? -4.237 -2.901 9.414 1.00 84.44 122 VAL A N 1
ATOM 950 C CA . VAL A 1 122 ? -4.294 -3.828 10.563 1.00 84.44 122 VAL A CA 1
ATOM 951 C C . VAL A 1 122 ? -3.918 -3.097 11.853 1.00 84.44 122 VAL A C 1
ATOM 953 O O . VAL A 1 122 ? -4.657 -3.152 12.837 1.00 84.44 122 VAL A O 1
ATOM 956 N N . ILE A 1 123 ? -2.814 -2.341 11.837 1.00 91.00 123 ILE A N 1
ATOM 957 C CA . ILE A 1 123 ? -2.353 -1.567 13.001 1.00 91.00 123 ILE A CA 1
ATOM 958 C C . ILE A 1 123 ? -3.408 -0.538 13.428 1.00 91.00 123 ILE A C 1
ATOM 960 O O . ILE A 1 123 ? -3.766 -0.468 14.605 1.00 91.00 123 ILE A O 1
ATOM 964 N N . LYS A 1 124 ? -3.948 0.237 12.478 1.00 83.69 124 LYS A N 1
ATOM 965 C CA . LYS A 1 124 ? -4.985 1.244 12.757 1.00 83.69 124 LYS A CA 1
ATOM 966 C C . LYS A 1 124 ? -6.256 0.622 13.328 1.00 83.69 124 LYS A C 1
ATOM 968 O O . LYS A 1 124 ? -6.841 1.180 14.255 1.00 83.69 124 LYS A O 1
ATOM 973 N N . ASN A 1 125 ? -6.697 -0.514 12.795 1.00 80.75 125 ASN A N 1
ATOM 974 C CA . ASN A 1 125 ? -7.890 -1.196 13.287 1.00 80.75 125 ASN A CA 1
ATOM 975 C C . ASN A 1 125 ? -7.670 -1.745 14.707 1.00 80.75 125 ASN A C 1
ATOM 977 O O . ASN A 1 125 ? -8.535 -1.573 15.570 1.00 80.75 125 ASN A O 1
ATOM 981 N N . ALA A 1 126 ? -6.493 -2.310 14.992 1.00 86.56 126 ALA A N 1
ATOM 982 C CA . ALA A 1 126 ? -6.124 -2.750 16.337 1.00 86.56 126 ALA A CA 1
ATOM 983 C C . ALA A 1 126 ? -6.103 -1.585 17.346 1.00 86.56 126 ALA A C 1
ATOM 985 O O . ALA A 1 126 ? -6.610 -1.714 18.465 1.00 86.56 126 ALA A O 1
ATOM 986 N N . GLU A 1 127 ? -5.574 -0.423 16.948 1.00 89.81 127 GLU A N 1
ATOM 987 C CA . GLU A 1 127 ? -5.584 0.793 17.767 1.00 89.81 127 GLU A CA 1
ATOM 988 C C . GLU A 1 127 ? -7.015 1.281 18.043 1.00 89.81 127 GLU A C 1
ATOM 990 O O . GLU A 1 127 ? -7.381 1.502 19.202 1.00 89.81 127 GLU A O 1
ATOM 995 N N . ARG A 1 128 ? -7.860 1.370 17.005 1.00 82.56 128 ARG A N 1
ATOM 996 C CA . ARG A 1 128 ? -9.285 1.729 17.134 1.00 82.56 128 ARG A CA 1
ATOM 997 C C . ARG A 1 128 ? -10.018 0.793 18.093 1.00 82.56 128 ARG A C 1
ATOM 999 O O . ARG A 1 128 ? -10.744 1.260 18.972 1.00 82.56 128 ARG A O 1
ATOM 1006 N N . LEU A 1 129 ? -9.777 -0.514 17.987 1.00 87.06 129 LEU A N 1
ATOM 1007 C CA . LEU A 1 129 ? -10.374 -1.512 18.871 1.00 87.06 129 LEU A CA 1
ATOM 1008 C C . LEU A 1 129 ? -9.929 -1.323 20.329 1.00 87.06 129 LEU A C 1
ATOM 1010 O O . LEU A 1 129 ? -10.734 -1.465 21.252 1.00 87.06 129 LEU A O 1
ATOM 1014 N N . ASN A 1 130 ? -8.664 -0.968 20.562 1.00 91.81 130 ASN A N 1
ATOM 1015 C CA . ASN A 1 130 ? -8.153 -0.691 21.904 1.00 91.81 130 ASN A CA 1
ATOM 1016 C C . ASN A 1 130 ? -8.770 0.583 22.515 1.00 91.81 130 ASN A C 1
ATOM 1018 O O . ASN A 1 130 ? -9.179 0.597 23.683 1.00 91.81 130 ASN A O 1
ATOM 1022 N N . ILE A 1 131 ? -8.913 1.641 21.711 1.00 86.19 131 ILE A N 1
ATOM 1023 C CA . ILE A 1 131 ? -9.610 2.870 22.114 1.00 86.19 131 ILE A CA 1
ATOM 1024 C C . ILE A 1 131 ? -11.065 2.549 22.485 1.00 86.19 131 ILE A C 1
ATOM 1026 O O . ILE A 1 131 ? -11.522 2.938 23.564 1.00 86.19 131 ILE A O 1
ATOM 1030 N N . ALA A 1 132 ? -11.767 1.770 21.657 1.00 84.75 132 ALA A N 1
ATOM 1031 C CA . ALA A 1 132 ? -13.142 1.348 21.913 1.00 84.75 132 ALA A CA 1
ATOM 1032 C C . ALA A 1 132 ? -13.267 0.493 23.190 1.00 84.75 132 ALA A C 1
ATOM 1034 O O . ALA A 1 132 ? -14.154 0.728 24.012 1.00 84.75 132 ALA A O 1
ATOM 1035 N N . ARG A 1 133 ? -12.335 -0.442 23.435 1.00 93.00 133 ARG A N 1
ATOM 1036 C CA . ARG A 1 133 ? -12.260 -1.217 24.692 1.00 93.00 133 ARG A CA 1
ATOM 1037 C C . ARG A 1 133 ? -12.081 -0.314 25.912 1.00 93.00 133 ARG A C 1
ATOM 1039 O O . ARG A 1 133 ? -12.750 -0.504 26.927 1.00 93.00 133 ARG A O 1
ATOM 1046 N N . THR A 1 134 ? -11.223 0.696 25.808 1.00 93.25 134 THR A N 1
ATOM 1047 C CA . THR A 1 134 ? -11.001 1.671 26.883 1.00 93.25 134 THR A CA 1
ATOM 1048 C C . THR A 1 134 ? -12.252 2.511 27.149 1.00 93.25 134 THR A C 1
ATOM 1050 O O . THR A 1 134 ? -12.628 2.706 28.307 1.00 93.25 134 THR A O 1
ATOM 1053 N N . ALA A 1 135 ? -12.931 2.976 26.097 1.00 87.31 135 ALA A N 1
ATOM 1054 C CA . ALA A 1 135 ? -14.196 3.700 26.209 1.00 87.31 135 ALA A CA 1
ATOM 1055 C C . ALA A 1 135 ? -15.286 2.833 26.861 1.00 87.31 135 ALA A C 1
ATOM 1057 O O . ALA A 1 135 ? -15.949 3.279 27.798 1.00 87.31 135 ALA A O 1
ATOM 1058 N N . ARG A 1 136 ? -15.394 1.563 26.453 1.00 92.12 136 ARG A N 1
ATOM 1059 C CA . ARG A 1 136 ? -16.303 0.573 27.045 1.00 92.12 136 ARG A CA 1
ATOM 1060 C C . ARG A 1 136 ? -16.040 0.363 28.537 1.00 92.12 136 ARG A C 1
ATOM 1062 O O . ARG A 1 136 ? -16.983 0.357 29.324 1.00 92.12 136 ARG A O 1
ATOM 1069 N N . ASN A 1 137 ? -14.781 0.247 28.957 1.00 95.19 137 ASN A N 1
ATOM 1070 C CA . ASN A 1 137 ? -14.439 0.106 30.377 1.00 95.19 137 ASN A CA 1
ATOM 1071 C C . ASN A 1 137 ? -14.843 1.346 31.192 1.00 95.19 137 ASN A C 1
ATOM 1073 O O . ASN A 1 137 ? -15.406 1.215 32.279 1.00 95.19 137 ASN A O 1
ATOM 1077 N N . LYS A 1 138 ? -14.616 2.551 30.649 1.00 93.94 138 LYS A N 1
ATOM 1078 C CA . LYS A 1 138 ? -15.058 3.806 31.279 1.00 93.94 138 LYS A CA 1
ATOM 1079 C C . LYS A 1 138 ? -16.582 3.873 31.394 1.00 93.94 138 LYS A C 1
ATOM 1081 O O . LYS A 1 138 ? -17.085 4.203 32.464 1.00 93.94 138 LYS A O 1
ATOM 1086 N N . MET A 1 139 ? -17.308 3.512 30.334 1.00 89.69 139 MET A N 1
ATOM 1087 C CA . MET A 1 139 ? -18.773 3.492 30.330 1.00 89.69 139 MET A CA 1
ATOM 1088 C C . MET A 1 139 ? -19.328 2.502 31.362 1.00 89.69 139 MET A C 1
ATOM 1090 O O . MET A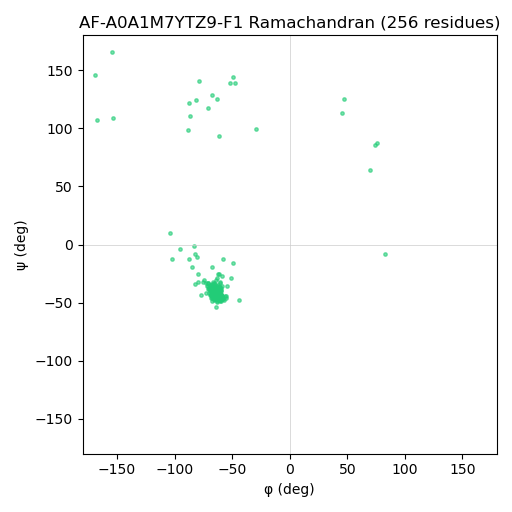 1 139 ? -20.222 2.865 32.122 1.00 89.69 139 MET A O 1
ATOM 1094 N N . GLY A 1 140 ? -18.743 1.304 31.466 1.00 94.44 140 GLY A N 1
ATOM 1095 C CA . GLY A 1 140 ? -19.102 0.325 32.497 1.00 94.44 140 GLY A CA 1
ATOM 1096 C C . GLY A 1 140 ? -18.907 0.870 33.917 1.00 94.44 140 GLY A C 1
ATOM 1097 O O . GLY A 1 140 ? -19.810 0.780 34.746 1.00 94.44 140 GLY A O 1
ATOM 1098 N N . ALA A 1 141 ? -17.779 1.538 34.184 1.00 96.81 141 ALA A N 1
ATOM 1099 C CA . ALA A 1 141 ? -17.538 2.187 35.475 1.00 96.81 141 ALA A CA 1
ATOM 1100 C C . ALA A 1 141 ? -18.548 3.315 35.771 1.00 96.81 141 ALA A C 1
ATOM 1102 O O . ALA A 1 141 ? -19.011 3.462 36.904 1.00 96.81 141 ALA A O 1
ATOM 1103 N N . THR A 1 142 ? -18.929 4.103 34.759 1.00 94.50 142 THR A N 1
ATOM 1104 C CA . TH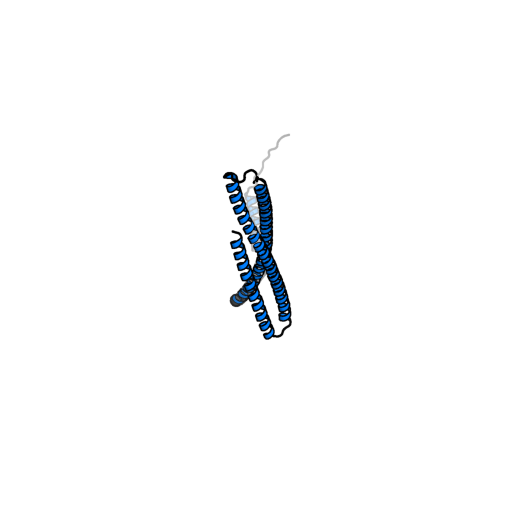R A 1 142 ? -19.972 5.131 34.896 1.00 94.50 142 THR A CA 1
ATOM 1105 C C . THR A 1 142 ? -21.342 4.519 35.191 1.00 94.50 142 THR A C 1
ATOM 1107 O O . THR A 1 142 ? -22.057 5.047 36.039 1.00 94.50 142 THR A O 1
ATOM 1110 N N . ILE A 1 143 ? -21.703 3.401 34.557 1.00 95.00 143 ILE A N 1
ATOM 1111 C CA . ILE A 1 143 ? -22.967 2.691 34.816 1.00 95.00 143 ILE A CA 1
ATOM 1112 C C . ILE A 1 143 ? -23.025 2.192 36.259 1.00 95.00 143 ILE A C 1
ATOM 1114 O O . ILE A 1 143 ? -24.029 2.419 36.935 1.00 95.00 143 ILE A O 1
ATOM 1118 N N . GLU A 1 144 ? -21.947 1.592 36.765 1.00 96.00 144 GLU A N 1
ATOM 1119 C CA . GLU A 1 144 ? -21.881 1.162 38.167 1.00 96.00 144 GLU A CA 1
ATOM 1120 C C . GLU A 1 144 ? -21.968 2.352 39.136 1.00 96.00 144 GLU A C 1
ATOM 1122 O O . GLU A 1 144 ? -22.686 2.299 40.139 1.00 96.00 144 GLU A O 1
ATOM 1127 N N . SER A 1 145 ? -21.333 3.482 38.803 1.00 95.50 145 SER A N 1
ATOM 1128 C CA . SER A 1 145 ? -21.495 4.724 39.566 1.00 95.50 145 SER A CA 1
ATOM 1129 C C . SER A 1 145 ? -22.948 5.213 39.571 1.00 95.50 145 SER A C 1
ATOM 1131 O O . SER A 1 145 ? -23.490 5.494 40.640 1.00 95.50 145 SER A O 1
ATOM 1133 N N . LEU A 1 146 ? -23.619 5.263 38.415 1.00 92.25 146 LEU A N 1
ATOM 1134 C CA . LEU A 1 146 ? -25.030 5.654 38.312 1.00 92.25 146 LEU A CA 1
ATOM 1135 C C . LEU A 1 146 ? -25.937 4.716 39.114 1.00 92.25 146 LEU A C 1
ATOM 1137 O O . LEU A 1 146 ? -26.829 5.187 39.820 1.00 92.25 146 LEU A O 1
ATOM 1141 N N . LYS A 1 147 ? -25.676 3.407 39.067 1.00 93.75 147 LYS A N 1
ATOM 1142 C CA . LYS A 1 147 ? -26.392 2.397 39.850 1.00 93.75 147 LYS A CA 1
ATOM 1143 C C . LYS A 1 147 ? -26.242 2.644 41.352 1.00 93.75 147 LYS A C 1
ATOM 1145 O O . LYS A 1 147 ? -27.244 2.649 42.062 1.00 93.75 147 LYS A O 1
ATOM 1150 N N . SER A 1 148 ? -25.033 2.961 41.827 1.00 93.25 148 SER A N 1
ATOM 1151 C CA . SER A 1 148 ? -24.787 3.294 43.242 1.00 93.25 148 SER A CA 1
ATOM 1152 C C . SER A 1 148 ? -25.531 4.551 43.731 1.00 93.25 148 SER A C 1
ATOM 1154 O O . SER A 1 148 ? -25.844 4.674 44.917 1.00 93.25 148 SER A O 1
ATOM 1156 N N . GLN A 1 149 ? -25.859 5.478 42.823 1.00 91.94 149 GLN A N 1
ATOM 1157 C CA . GLN A 1 149 ? -26.583 6.717 43.136 1.00 91.94 149 GLN A CA 1
ATOM 1158 C C . GLN A 1 149 ? -28.108 6.523 43.211 1.00 91.94 149 GLN A C 1
ATOM 1160 O O . GLN A 1 149 ? -28.842 7.444 43.600 1.00 91.94 149 GLN A O 1
ATOM 1165 N N . ILE A 1 150 ? -28.611 5.345 42.833 1.00 91.62 150 ILE A N 1
ATOM 1166 C CA . ILE A 1 150 ? -30.018 4.977 42.973 1.00 91.62 150 ILE A CA 1
ATOM 1167 C C . ILE A 1 150 ? -30.211 4.357 44.356 1.00 91.62 150 ILE A C 1
ATOM 1169 O O . ILE A 1 150 ? -29.946 3.184 44.591 1.00 91.62 150 ILE A O 1
ATOM 1173 N N . HIS A 1 151 ? -30.688 5.165 45.302 1.00 88.81 151 HIS A N 1
ATOM 1174 C CA . HIS A 1 151 ? -30.984 4.683 46.649 1.00 88.81 151 HIS A CA 1
ATOM 1175 C C . HIS A 1 151 ? -32.406 4.125 46.739 1.00 88.81 151 HIS A C 1
ATOM 1177 O O . HIS A 1 151 ? -33.371 4.870 46.551 1.00 88.81 151 HIS A O 1
ATOM 1183 N N . GLU A 1 152 ? -32.539 2.856 47.125 1.00 83.69 152 GLU A N 1
ATOM 1184 C CA . GLU A 1 152 ? -33.830 2.163 47.288 1.00 83.69 152 GLU A CA 1
ATOM 1185 C C . GLU A 1 152 ? -34.763 2.837 48.301 1.00 83.69 152 GLU A C 1
ATOM 1187 O O . GLU A 1 152 ? -35.977 2.823 48.130 1.00 83.69 152 GLU A O 1
ATOM 1192 N N . LYS A 1 153 ? -34.212 3.560 49.285 1.00 81.62 153 LYS A N 1
ATOM 1193 C CA . LYS A 1 153 ? -34.984 4.385 50.236 1.00 81.62 153 LYS A CA 1
ATOM 1194 C C . LYS A 1 153 ? -35.856 5.472 49.583 1.00 81.62 153 LYS A C 1
ATOM 1196 O O . LYS A 1 153 ? -36.658 6.103 50.262 1.00 81.62 153 LYS A O 1
ATOM 1201 N N . ASN A 1 154 ? -35.656 5.756 48.294 1.00 83.94 154 ASN A N 1
ATOM 1202 C CA . ASN A 1 154 ? -36.439 6.716 47.517 1.00 83.94 154 ASN A CA 1
ATOM 1203 C C . ASN A 1 154 ? -37.440 6.049 46.557 1.00 83.94 154 ASN A C 1
ATOM 1205 O O . ASN A 1 154 ? -38.008 6.756 45.723 1.00 83.94 154 ASN A O 1
ATOM 1209 N N . ALA A 1 155 ? -37.649 4.732 46.658 1.00 84.19 155 ALA A N 1
ATOM 1210 C CA . ALA A 1 155 ? -38.616 4.003 45.844 1.00 84.19 155 ALA A CA 1
ATOM 1211 C C . ALA A 1 155 ? -40.011 4.654 45.905 1.00 84.19 155 ALA A C 1
ATOM 1213 O O . ALA A 1 155 ? -40.443 5.135 46.954 1.00 84.19 155 ALA A O 1
ATOM 1214 N N . GLY A 1 156 ? -40.690 4.725 44.757 1.00 81.88 156 GLY A N 1
ATOM 1215 C CA . GLY A 1 156 ? -41.994 5.382 44.616 1.00 81.88 156 GLY A CA 1
ATOM 1216 C C . GLY A 1 156 ? -41.950 6.905 44.428 1.00 81.88 156 GLY A C 1
ATOM 1217 O O . GLY A 1 156 ? -42.974 7.504 44.104 1.00 81.88 156 GLY A O 1
ATOM 1218 N N . LYS A 1 157 ? -40.788 7.565 44.569 1.00 92.19 157 LYS A N 1
ATOM 1219 C CA . LYS A 1 157 ? -40.653 8.990 44.212 1.00 92.19 157 LYS A CA 1
ATOM 1220 C C . LYS A 1 157 ? -40.496 9.150 42.690 1.00 92.19 157 LYS A C 1
ATOM 1222 O O . LYS A 1 157 ? -39.692 8.427 42.102 1.00 92.19 157 LYS A O 1
ATOM 1227 N N . PRO A 1 158 ? -41.110 10.167 42.049 1.00 90.88 158 PRO A N 1
ATOM 1228 C CA . PRO A 1 158 ? -40.983 10.386 40.600 1.00 90.88 158 PRO A CA 1
ATOM 1229 C C . PRO A 1 158 ? -39.532 10.493 40.099 1.00 90.88 158 PRO A C 1
ATOM 1231 O O . PRO A 1 158 ? -39.187 10.014 39.022 1.00 90.88 158 PRO A O 1
ATOM 1234 N N . ILE A 1 159 ? -38.647 11.090 40.906 1.00 89.69 159 ILE A N 1
ATOM 1235 C CA . ILE A 1 159 ? -37.219 11.232 40.583 1.00 89.69 159 ILE A CA 1
ATOM 1236 C C . ILE A 1 159 ? -36.502 9.873 40.576 1.00 89.69 159 ILE A C 1
ATOM 1238 O O . ILE A 1 159 ? -35.580 9.677 39.786 1.00 89.69 159 ILE A O 1
ATOM 1242 N N . TYR A 1 160 ? -36.901 8.942 41.446 1.00 92.69 160 TYR A N 1
ATOM 1243 C CA . TYR A 1 160 ? -36.316 7.602 41.508 1.00 92.69 160 TYR A CA 1
ATOM 1244 C C . TYR A 1 160 ? -36.657 6.804 40.246 1.00 92.69 160 TYR A C 1
ATOM 1246 O O . TYR A 1 160 ? -35.746 6.301 39.589 1.00 92.69 160 TYR A O 1
ATOM 1254 N N . GLU A 1 161 ? -37.933 6.781 39.849 1.00 92.25 161 GLU A N 1
ATOM 1255 C CA . GLU A 1 161 ? -38.372 6.069 38.640 1.00 92.25 161 GLU A CA 1
ATOM 1256 C C . GLU A 1 161 ? -37.711 6.631 37.376 1.00 92.25 161 GLU A C 1
ATOM 1258 O O . GLU A 1 161 ? -37.197 5.873 36.556 1.00 92.25 161 GLU A O 1
ATOM 1263 N N . ARG A 1 162 ? -37.588 7.962 37.265 1.00 92.06 162 ARG A N 1
ATOM 1264 C CA . ARG A 1 162 ? -36.886 8.591 36.135 1.00 92.06 162 ARG A CA 1
ATOM 1265 C C . ARG A 1 162 ? -35.405 8.203 36.072 1.00 92.06 162 ARG A C 1
ATOM 1267 O O . ARG A 1 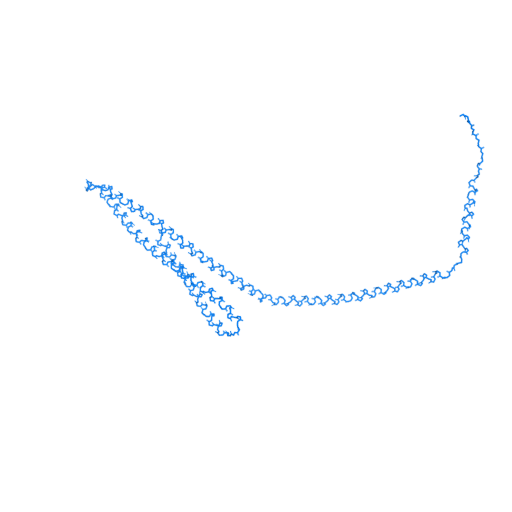162 ? -34.882 7.949 34.991 1.00 92.06 162 ARG A O 1
ATOM 1274 N N . LYS A 1 163 ? -34.709 8.150 37.214 1.00 92.56 163 LYS A N 1
ATOM 1275 C CA . LYS A 1 163 ? -33.305 7.700 37.266 1.00 92.56 163 LYS A CA 1
ATOM 1276 C C . LYS A 1 163 ? -33.165 6.233 36.856 1.00 92.56 163 LYS A C 1
ATOM 1278 O O . LYS A 1 163 ? -32.225 5.901 36.139 1.00 92.56 163 LYS A O 1
ATOM 1283 N N . LYS A 1 164 ? -34.098 5.379 37.281 1.00 94.31 164 LYS A N 1
ATOM 1284 C CA . LYS A 1 164 ? -34.137 3.955 36.926 1.00 94.31 164 LYS A CA 1
ATOM 1285 C C . LYS A 1 164 ? -34.375 3.747 35.428 1.00 94.31 164 LYS A C 1
ATOM 1287 O O . LYS A 1 164 ? -33.675 2.951 34.811 1.00 94.31 164 LYS A O 1
ATOM 1292 N N . GLU A 1 165 ? -35.297 4.501 34.835 1.00 94.06 165 GLU A N 1
ATOM 1293 C CA . GLU A 1 165 ? -35.557 4.483 33.391 1.00 94.06 165 GLU A CA 1
ATOM 1294 C C . GLU A 1 165 ? -34.319 4.908 32.586 1.00 94.06 165 GLU A C 1
ATOM 1296 O O . GLU A 1 165 ? -33.927 4.227 31.640 1.00 94.06 165 GLU A O 1
ATOM 1301 N N . ILE A 1 166 ? -33.656 5.999 32.991 1.00 93.69 166 ILE A N 1
ATOM 1302 C CA . ILE A 1 166 ? -32.413 6.454 32.352 1.00 93.69 166 ILE A CA 1
ATOM 1303 C C . ILE A 1 166 ? -31.326 5.380 32.466 1.00 93.69 166 ILE A C 1
ATOM 1305 O O . ILE A 1 166 ? -30.694 5.059 31.463 1.00 93.69 166 ILE A O 1
ATOM 1309 N N . LEU A 1 167 ? -31.130 4.793 33.653 1.00 94.56 167 LEU A N 1
ATOM 1310 C CA . LEU A 1 167 ? -30.140 3.732 33.853 1.00 94.56 167 LEU A CA 1
ATOM 1311 C C . LEU A 1 167 ? -30.415 2.527 32.944 1.00 94.56 167 LEU A C 1
ATOM 1313 O O . LEU A 1 167 ? -29.490 2.038 32.305 1.00 94.56 167 LEU A O 1
ATOM 1317 N N . SER A 1 168 ? -31.673 2.095 32.834 1.00 95.12 168 SER A N 1
ATOM 1318 C CA . SER A 1 168 ? -32.068 0.981 31.964 1.00 95.12 168 SER A CA 1
ATOM 1319 C C . SER A 1 168 ? -31.767 1.259 30.486 1.00 95.12 168 SER A C 1
ATOM 1321 O O . SER A 1 168 ? -31.244 0.388 29.788 1.00 95.12 168 SER A O 1
ATOM 1323 N N . ARG A 1 169 ? -32.018 2.486 30.009 1.00 93.12 169 ARG A N 1
ATOM 1324 C CA . ARG A 1 169 ? -31.664 2.891 28.637 1.00 93.12 169 ARG A CA 1
ATOM 1325 C C . ARG A 1 169 ? -30.155 2.882 28.410 1.00 93.12 169 ARG A C 1
ATOM 1327 O O . ARG A 1 169 ? -29.698 2.384 27.387 1.00 93.12 169 ARG A O 1
ATOM 1334 N N . VAL A 1 170 ? -29.385 3.400 29.367 1.00 91.69 170 VAL A N 1
ATOM 1335 C CA . VAL A 1 170 ? -27.916 3.412 29.286 1.00 91.69 170 VAL A CA 1
ATOM 1336 C C . VAL A 1 170 ? -27.349 1.989 29.318 1.00 91.69 170 VAL A C 1
ATOM 1338 O O . VAL A 1 170 ? -26.421 1.701 28.571 1.00 91.69 170 VAL A O 1
ATOM 1341 N N . GLN A 1 171 ? -27.919 1.090 30.123 1.00 95.12 171 GLN A N 1
ATOM 1342 C CA . GLN A 1 171 ? -27.543 -0.328 30.151 1.00 95.12 171 GLN A CA 1
ATOM 1343 C C . GLN A 1 171 ? -27.843 -1.023 28.822 1.00 95.12 171 GLN A C 1
ATOM 1345 O O . GLN A 1 171 ? -26.967 -1.678 28.277 1.00 95.12 171 GLN A O 1
ATOM 1350 N N . THR A 1 172 ? -29.025 -0.795 28.247 1.00 92.69 172 THR A N 1
ATOM 1351 C CA . THR A 1 172 ? -29.378 -1.355 26.930 1.00 92.69 172 THR A CA 1
ATOM 1352 C C . THR A 1 172 ? -28.397 -0.886 25.849 1.00 92.69 172 THR A C 1
ATOM 1354 O O . THR A 1 172 ? -27.919 -1.683 25.047 1.00 92.69 172 THR A O 1
ATOM 1357 N N . ALA A 1 173 ? -28.040 0.403 25.854 1.00 87.12 173 ALA A N 1
ATOM 1358 C CA . ALA A 1 173 ? -27.035 0.941 24.939 1.00 87.12 173 ALA A CA 1
ATOM 1359 C C . ALA A 1 173 ? -25.640 0.335 25.181 1.00 87.12 173 ALA A C 1
ATOM 1361 O O . ALA A 1 173 ? -24.910 0.067 24.232 1.00 87.12 173 ALA A O 1
ATOM 1362 N N . TYR A 1 174 ? -25.269 0.094 26.439 1.00 91.88 174 TYR A N 1
ATOM 1363 C CA . TYR A 1 174 ? -24.007 -0.554 26.792 1.00 91.88 174 TYR A CA 1
ATOM 1364 C C . TYR A 1 174 ? -23.928 -2.002 26.304 1.00 91.88 174 TYR A C 1
ATOM 1366 O O . TYR A 1 174 ? -22.907 -2.396 25.742 1.00 91.88 174 TYR A O 1
ATOM 1374 N N . ASP A 1 175 ? -25.004 -2.771 26.461 1.00 91.75 175 ASP A N 1
ATOM 1375 C CA . ASP A 1 175 ? -25.077 -4.152 25.985 1.00 91.75 175 ASP A CA 1
ATOM 1376 C C . ASP A 1 175 ? -24.942 -4.214 24.456 1.00 91.75 175 ASP A C 1
ATOM 1378 O O . ASP A 1 175 ? -24.197 -5.042 23.931 1.00 91.75 175 ASP A O 1
ATOM 1382 N N . GLN A 1 176 ? -25.563 -3.270 23.739 1.00 85.69 176 GLN A N 1
ATOM 1383 C CA . GLN A 1 176 ? -25.383 -3.120 22.292 1.00 85.69 176 GLN A CA 1
ATOM 1384 C C . GLN A 1 176 ? -23.913 -2.846 21.929 1.00 85.69 176 GLN A C 1
ATOM 1386 O O . GLN A 1 176 ? -23.362 -3.477 21.028 1.00 85.69 176 GLN A O 1
ATOM 1391 N N . VAL A 1 177 ? -23.249 -1.942 22.658 1.00 83.31 177 VAL A N 1
ATOM 1392 C CA . VAL A 1 177 ? -21.823 -1.633 22.454 1.00 83.31 177 VAL A CA 1
ATOM 1393 C C . VAL A 1 177 ? -20.943 -2.860 22.704 1.00 83.31 177 VAL A C 1
ATOM 1395 O O . VAL A 1 177 ? -19.961 -3.051 21.989 1.00 83.31 177 VAL A O 1
ATOM 1398 N N . LEU A 1 178 ? -21.268 -3.711 23.684 1.00 89.50 178 LEU A N 1
ATOM 1399 C CA . LEU A 1 178 ? -20.527 -4.953 23.930 1.00 89.50 178 LEU A CA 1
ATOM 1400 C C . LEU A 1 178 ? -20.611 -5.917 22.746 1.00 89.50 178 LEU A C 1
ATOM 1402 O O . LEU A 1 178 ? -19.579 -6.452 22.340 1.00 89.50 178 LEU A O 1
ATOM 1406 N N . VAL A 1 179 ? -21.810 -6.109 22.191 1.00 88.50 179 VAL A N 1
ATOM 1407 C CA . VAL A 1 179 ? -22.025 -6.971 21.019 1.00 88.50 179 VAL A CA 1
ATOM 1408 C C . VAL A 1 179 ? -21.277 -6.423 19.804 1.00 88.50 179 VAL A C 1
ATOM 1410 O O . VAL A 1 179 ? -20.498 -7.150 19.190 1.00 88.50 179 VAL A O 1
ATOM 1413 N N . ASN A 1 180 ? -21.425 -5.128 19.511 1.00 78.06 180 ASN A N 1
ATOM 1414 C CA . ASN A 1 180 ? -20.740 -4.488 18.384 1.00 78.06 180 ASN A CA 1
ATOM 1415 C C . ASN A 1 180 ? -19.213 -4.584 18.521 1.00 78.06 180 ASN A C 1
ATOM 1417 O O . ASN A 1 180 ? -18.507 -4.836 17.549 1.00 78.06 180 ASN A O 1
ATOM 1421 N N . LEU A 1 181 ? -18.687 -4.434 19.739 1.00 86.62 181 LEU A N 1
ATOM 1422 C CA . LEU A 1 181 ? -17.254 -4.536 19.997 1.00 86.62 181 LEU A CA 1
ATOM 1423 C C . LEU A 1 181 ? -16.719 -5.969 19.840 1.00 86.62 181 LEU A C 1
ATOM 1425 O O . LEU A 1 181 ? -15.576 -6.139 19.417 1.00 86.62 181 LEU A O 1
ATOM 1429 N N . ASP A 1 182 ? -17.507 -6.989 20.189 1.00 87.38 182 ASP A N 1
ATOM 1430 C CA . ASP A 1 182 ? -17.160 -8.395 19.941 1.00 87.38 182 ASP A CA 1
ATOM 1431 C C . ASP A 1 182 ? -17.151 -8.707 18.439 1.00 87.38 182 ASP A C 1
ATOM 1433 O O . ASP A 1 182 ? -16.198 -9.304 17.936 1.00 87.38 182 ASP A O 1
ATOM 1437 N N . HIS A 1 183 ? -18.159 -8.227 17.704 1.00 80.75 183 HIS A N 1
ATOM 1438 C CA . HIS A 1 183 ? -18.213 -8.351 16.247 1.00 80.75 183 HIS A CA 1
ATOM 1439 C C . HIS A 1 183 ? -17.017 -7.665 15.580 1.00 80.75 183 HIS A C 1
ATOM 1441 O O . HIS A 1 183 ? -16.311 -8.300 14.798 1.00 80.75 183 HIS A O 1
ATOM 1447 N N . ALA A 1 184 ? -16.712 -6.422 15.962 1.00 77.00 184 ALA A N 1
ATOM 1448 C CA . ALA A 1 184 ? -15.553 -5.691 15.457 1.00 77.00 184 ALA A CA 1
ATOM 1449 C C . ALA A 1 184 ? -14.225 -6.398 15.785 1.00 77.00 184 ALA A C 1
ATOM 1451 O O . ALA A 1 184 ? -13.308 -6.408 14.967 1.00 77.00 184 ALA A O 1
ATOM 1452 N N . ALA A 1 185 ? -14.108 -7.027 16.961 1.00 84.12 185 ALA A N 1
ATOM 1453 C CA . ALA A 1 185 ? -12.918 -7.794 17.324 1.00 84.12 185 ALA A CA 1
ATOM 1454 C C . ALA A 1 185 ? -12.735 -9.036 16.438 1.00 84.12 185 ALA A C 1
ATOM 1456 O O . ALA A 1 185 ? -11.625 -9.280 15.964 1.00 84.12 185 ALA A O 1
ATOM 1457 N N . LYS A 1 186 ? -13.813 -9.790 16.186 1.00 85.19 186 LYS A N 1
ATOM 1458 C CA . LYS A 1 186 ? -13.797 -10.956 15.288 1.00 85.19 186 LYS A CA 1
ATOM 1459 C C . LYS A 1 186 ? -13.508 -10.554 13.844 1.00 85.19 186 LYS A C 1
ATOM 1461 O O . LYS A 1 186 ? -12.683 -11.190 13.197 1.00 85.19 186 LYS A O 1
ATOM 1466 N N . ALA A 1 187 ? -14.131 -9.477 13.364 1.00 79.31 187 ALA A N 1
ATOM 1467 C CA . ALA A 1 187 ? -13.891 -8.938 12.028 1.00 79.31 187 ALA A CA 1
ATOM 1468 C C . ALA A 1 187 ? -12.433 -8.489 11.854 1.00 79.31 187 ALA A C 1
ATOM 1470 O O . ALA A 1 187 ? -11.805 -8.810 10.848 1.00 79.31 187 ALA A O 1
ATOM 1471 N N . ASN A 1 188 ? -11.857 -7.816 12.857 1.00 82.56 188 ASN A N 1
ATOM 1472 C CA . ASN A 1 188 ? -10.450 -7.426 12.819 1.00 82.56 188 ASN A CA 1
ATOM 1473 C C . ASN A 1 188 ? -9.503 -8.637 12.812 1.00 82.56 188 ASN A C 1
ATOM 1475 O O . ASN A 1 188 ? -8.508 -8.615 12.094 1.00 82.56 188 ASN A O 1
ATOM 1479 N N . GLN A 1 189 ? -9.810 -9.693 13.574 1.00 87.25 189 GLN A N 1
ATOM 1480 C CA . GLN A 1 189 ? -9.024 -10.930 13.552 1.00 87.25 189 GLN A CA 1
ATOM 1481 C C . GLN A 1 189 ? -9.091 -11.613 12.178 1.00 87.25 189 GLN A C 1
ATOM 1483 O O . GLN A 1 189 ? -8.058 -11.972 11.620 1.00 87.25 189 GLN A O 1
ATOM 1488 N N . ALA A 1 190 ? -10.290 -11.750 11.607 1.00 82.31 190 ALA A N 1
ATOM 1489 C CA . ALA A 1 190 ? -10.463 -12.331 10.278 1.00 82.31 190 ALA A CA 1
ATOM 1490 C C . ALA A 1 190 ? -9.728 -11.514 9.200 1.00 82.31 190 ALA A C 1
ATOM 1492 O O . ALA A 1 190 ? -9.099 -12.078 8.306 1.00 82.31 190 ALA A O 1
ATOM 1493 N N . PHE A 1 191 ? -9.755 -10.183 9.308 1.00 80.69 191 PHE A N 1
ATOM 1494 C CA . PHE A 1 191 ? -9.002 -9.293 8.428 1.00 80.69 191 PHE A CA 1
ATOM 1495 C C . PHE A 1 191 ? -7.486 -9.490 8.561 1.00 80.69 191 PHE A C 1
ATOM 1497 O O . PHE A 1 191 ? -6.795 -9.581 7.551 1.00 80.69 191 PHE A O 1
ATOM 1504 N N . GLU A 1 192 ? -6.960 -9.607 9.782 1.00 85.44 192 GLU A N 1
ATOM 1505 C CA . GLU A 1 192 ? -5.540 -9.889 10.024 1.00 85.44 192 GLU A CA 1
ATOM 1506 C C . GLU A 1 192 ? -5.108 -11.231 9.410 1.00 85.44 192 GLU A C 1
ATOM 1508 O O . GLU A 1 192 ? -4.079 -11.304 8.733 1.00 85.44 192 GLU A O 1
ATOM 1513 N N . GLU A 1 193 ? -5.921 -12.278 9.575 1.00 88.19 193 GLU A N 1
ATOM 1514 C CA . GLU A 1 193 ? -5.691 -13.590 8.960 1.00 88.19 193 GLU A CA 1
ATOM 1515 C C . GLU A 1 193 ? -5.680 -13.500 7.426 1.00 88.19 193 GLU A C 1
ATOM 1517 O O . GLU A 1 193 ? -4.787 -14.056 6.785 1.00 88.19 193 GLU A O 1
ATOM 1522 N N . LYS A 1 194 ? -6.603 -12.733 6.833 1.00 80.06 194 LYS A N 1
ATOM 1523 C CA . LYS A 1 194 ? -6.659 -12.508 5.380 1.00 80.06 194 LYS A CA 1
ATOM 1524 C C . LYS A 1 194 ? -5.462 -11.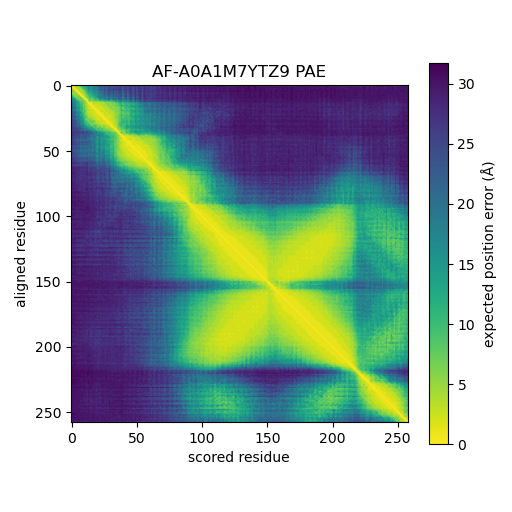727 4.846 1.00 80.06 194 LYS A C 1
ATOM 1526 O O . LYS A 1 194 ? -4.911 -12.084 3.808 1.00 80.06 194 LYS A O 1
ATOM 1531 N N . VAL A 1 195 ? -5.014 -10.694 5.560 1.00 81.81 195 VAL A N 1
ATOM 1532 C CA . VAL A 1 195 ? -3.798 -9.947 5.198 1.00 81.81 195 VAL A CA 1
ATOM 1533 C C . VAL A 1 195 ? -2.566 -10.851 5.259 1.00 81.81 195 VAL A C 1
ATOM 1535 O O . VAL A 1 195 ? -1.690 -10.761 4.396 1.00 81.81 195 VAL A O 1
ATOM 1538 N N . LYS A 1 196 ? -2.502 -11.754 6.242 1.00 88.38 196 LYS A N 1
ATOM 1539 C CA . LYS A 1 196 ? -1.427 -12.745 6.339 1.00 88.38 196 LYS A CA 1
ATOM 1540 C C . LYS A 1 196 ? -1.456 -13.738 5.174 1.00 88.38 196 LYS A C 1
ATOM 1542 O O . LYS A 1 196 ? -0.426 -13.933 4.541 1.00 88.38 196 LYS A O 1
ATOM 1547 N N . GLU A 1 197 ? -2.619 -14.304 4.858 1.00 85.12 197 GLU A N 1
ATOM 1548 C CA . GLU A 1 197 ? -2.803 -15.211 3.714 1.00 85.12 197 GLU A CA 1
ATOM 1549 C C . GLU A 1 197 ? -2.352 -14.549 2.400 1.00 85.12 197 GLU A C 1
ATOM 1551 O O . GLU A 1 197 ? -1.600 -15.135 1.623 1.00 85.12 197 GLU A O 1
ATOM 1556 N N . TYR A 1 198 ? -2.727 -13.285 2.193 1.00 78.88 198 TYR A N 1
ATOM 1557 C CA . TYR A 1 198 ? -2.304 -12.497 1.036 1.00 78.88 198 TYR A CA 1
ATOM 1558 C C . TYR A 1 198 ? -0.781 -12.300 0.968 1.00 78.88 198 TYR A C 1
ATOM 1560 O O . TYR A 1 198 ? -0.183 -12.433 -0.101 1.00 78.88 198 TYR A O 1
ATOM 1568 N N . LYS A 1 199 ? -0.128 -12.010 2.100 1.00 86.75 199 LYS A N 1
ATOM 1569 C CA . LYS A 1 199 ? 1.338 -11.899 2.174 1.00 86.75 199 LYS A CA 1
ATOM 1570 C C . LYS A 1 199 ? 2.035 -13.214 1.848 1.00 86.75 199 LYS A C 1
ATOM 1572 O O . LYS A 1 199 ? 3.020 -13.210 1.112 1.00 86.75 199 LYS A O 1
ATOM 1577 N N . ASP A 1 200 ? 1.524 -14.319 2.381 1.00 86.00 200 ASP A N 1
ATOM 1578 C CA . ASP A 1 200 ? 2.073 -15.650 2.130 1.00 86.00 200 ASP A CA 1
ATOM 1579 C C . ASP A 1 200 ? 1.938 -16.010 0.638 1.00 86.00 200 ASP A C 1
ATOM 1581 O O . ASP A 1 200 ? 2.895 -16.491 0.026 1.00 86.00 200 ASP A O 1
ATOM 1585 N N . MET A 1 201 ? 0.795 -15.684 0.022 1.00 79.62 201 MET A N 1
ATOM 1586 C CA . MET A 1 201 ? 0.562 -15.858 -1.416 1.00 79.62 201 MET A CA 1
ATOM 1587 C C . MET A 1 201 ? 1.507 -14.995 -2.268 1.00 79.62 201 MET A C 1
ATOM 1589 O O . MET A 1 201 ? 2.049 -15.473 -3.264 1.00 79.62 201 MET A O 1
ATOM 1593 N N . GLU A 1 202 ? 1.746 -13.735 -1.891 1.00 80.88 202 GLU A N 1
ATOM 1594 C CA . GLU A 1 202 ? 2.673 -12.854 -2.615 1.00 80.88 202 GLU A CA 1
ATOM 1595 C C . GLU A 1 202 ? 4.115 -13.364 -2.546 1.00 80.88 202 GLU A C 1
ATOM 1597 O O . GLU A 1 202 ? 4.792 -13.435 -3.576 1.00 80.88 202 GLU A O 1
ATOM 1602 N N . ALA A 1 203 ? 4.555 -13.805 -1.365 1.00 84.25 203 ALA A N 1
ATOM 1603 C CA . ALA A 1 203 ? 5.870 -14.406 -1.180 1.00 84.25 203 ALA A CA 1
ATOM 1604 C C . ALA A 1 203 ? 6.021 -15.691 -2.008 1.00 84.25 203 ALA A C 1
ATOM 1606 O O . ALA A 1 203 ? 7.050 -15.889 -2.663 1.00 84.25 203 ALA A O 1
ATOM 1607 N N . PHE A 1 204 ? 4.986 -16.536 -2.033 1.00 83.56 204 PHE A N 1
ATOM 1608 C CA . PHE A 1 204 ? 4.949 -17.732 -2.870 1.00 83.56 204 PHE A CA 1
ATOM 1609 C C . PHE A 1 204 ? 5.031 -17.383 -4.364 1.00 83.56 204 PHE A C 1
ATOM 1611 O O . PHE A 1 204 ? 5.867 -17.933 -5.081 1.00 83.56 204 PHE A O 1
ATOM 1618 N N . ALA A 1 205 ? 4.235 -16.418 -4.834 1.00 79.38 205 ALA A N 1
ATOM 1619 C CA . ALA A 1 205 ? 4.248 -15.965 -6.224 1.00 79.38 205 ALA A CA 1
ATOM 1620 C C . ALA A 1 205 ? 5.610 -15.374 -6.635 1.00 79.38 205 ALA A C 1
ATOM 1622 O O . ALA A 1 205 ? 6.077 -15.598 -7.756 1.00 79.38 205 ALA A O 1
ATOM 1623 N N . ALA A 1 206 ? 6.276 -14.646 -5.733 1.00 81.81 206 ALA A N 1
ATOM 1624 C CA . ALA A 1 206 ? 7.616 -14.114 -5.959 1.00 81.81 206 ALA A CA 1
ATOM 1625 C C . ALA A 1 206 ? 8.6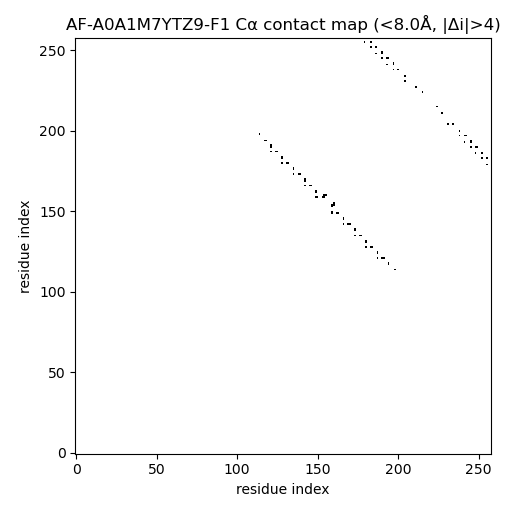57 -15.235 -6.118 1.00 81.81 206 ALA A C 1
ATOM 1627 O O . ALA A 1 206 ? 9.428 -15.215 -7.081 1.00 81.81 206 ALA A O 1
ATOM 1628 N N . GLN A 1 207 ? 8.635 -16.239 -5.233 1.00 83.56 207 GLN A N 1
ATOM 1629 C CA . GLN A 1 207 ? 9.523 -17.406 -5.303 1.00 83.56 207 GLN A CA 1
ATOM 1630 C C . GLN A 1 207 ? 9.262 -18.251 -6.557 1.00 83.56 207 GLN A C 1
ATOM 1632 O O . GLN A 1 207 ? 10.205 -18.642 -7.245 1.00 83.56 207 GLN A O 1
ATOM 1637 N N . ALA A 1 208 ? 7.994 -18.481 -6.905 1.00 78.62 208 ALA A N 1
ATOM 1638 C CA . ALA A 1 208 ? 7.614 -19.188 -8.125 1.00 78.62 208 ALA A CA 1
ATOM 1639 C C . ALA A 1 208 ? 8.106 -18.447 -9.382 1.00 78.62 208 ALA A C 1
ATOM 1641 O O . ALA A 1 208 ? 8.686 -19.056 -10.280 1.00 78.62 208 ALA A O 1
ATOM 1642 N N . SER A 1 209 ? 7.954 -17.117 -9.430 1.00 75.94 209 SER A N 1
ATOM 1643 C CA . SER A 1 209 ? 8.472 -16.294 -10.532 1.00 75.94 209 SER A CA 1
ATOM 1644 C C . SER A 1 209 ? 9.997 -16.366 -10.648 1.00 75.94 209 SER A C 1
ATOM 1646 O O . SER A 1 209 ? 10.540 -16.375 -11.754 1.00 75.94 209 SER A O 1
ATOM 1648 N N . GLU A 1 210 ? 10.706 -16.422 -9.521 1.00 81.19 210 GLU A N 1
ATOM 1649 C CA . GLU A 1 210 ? 12.157 -16.580 -9.492 1.00 81.19 210 GLU A CA 1
ATOM 1650 C C . GLU A 1 210 ? 12.592 -17.965 -9.992 1.00 81.19 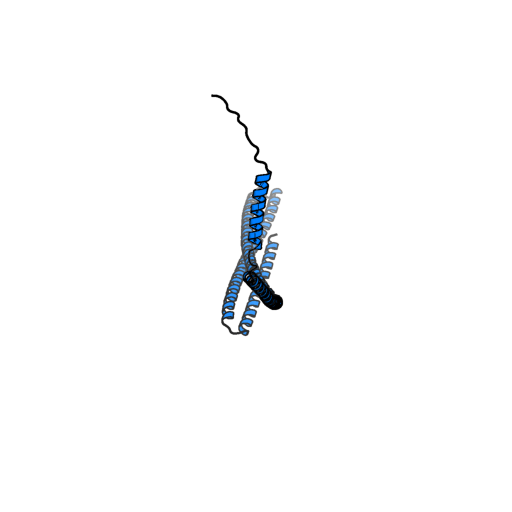210 GLU A C 1
ATOM 1652 O O . GLU A 1 210 ? 13.440 -18.043 -10.882 1.00 81.19 210 GLU A O 1
ATOM 1657 N N . ALA A 1 211 ? 11.945 -19.038 -9.527 1.00 77.38 211 ALA A N 1
ATOM 1658 C CA . ALA A 1 211 ? 12.164 -20.397 -10.024 1.00 77.38 211 ALA A CA 1
ATOM 1659 C C . ALA A 1 211 ? 11.960 -20.486 -11.548 1.00 77.38 211 ALA A C 1
ATOM 1661 O O . ALA A 1 211 ? 12.819 -21.000 -12.266 1.00 77.38 211 ALA A O 1
ATOM 1662 N N . MET A 1 212 ? 10.883 -19.891 -12.069 1.00 71.62 212 MET A N 1
ATOM 1663 C CA . MET A 1 212 ? 10.591 -19.850 -13.507 1.00 71.62 212 MET A CA 1
ATOM 1664 C C . MET A 1 212 ? 11.670 -19.140 -14.339 1.00 71.62 212 MET A C 1
ATOM 1666 O O . MET A 1 212 ? 11.925 -19.525 -15.483 1.00 71.62 212 MET A O 1
ATOM 1670 N N . LYS A 1 213 ? 12.351 -18.126 -13.785 1.00 75.69 213 LYS A N 1
ATOM 1671 C CA . LYS A 1 213 ? 13.487 -17.478 -14.470 1.00 75.69 213 LYS A CA 1
ATOM 1672 C C . LYS A 1 213 ? 14.671 -18.427 -14.633 1.00 75.69 213 LYS A C 1
ATOM 1674 O O . LYS A 1 213 ? 15.372 -18.326 -15.639 1.00 75.69 213 LYS A O 1
ATOM 1679 N N . TYR A 1 214 ? 14.898 -19.331 -13.679 1.00 73.81 214 TYR A N 1
ATOM 1680 C CA . TYR A 1 214 ? 15.942 -20.347 -13.796 1.00 73.81 214 TYR A CA 1
ATOM 1681 C C . TYR A 1 214 ? 15.595 -21.378 -14.875 1.00 73.81 214 TYR A C 1
ATOM 1683 O O . TYR A 1 214 ? 16.444 -21.657 -15.719 1.00 73.81 214 TYR A O 1
ATOM 1691 N N . PHE A 1 215 ? 14.341 -21.845 -14.920 1.00 66.88 215 PHE A N 1
ATOM 1692 C CA . PHE A 1 215 ? 13.872 -22.800 -15.935 1.00 66.88 215 PHE A CA 1
ATOM 1693 C C . PHE A 1 215 ? 13.940 -22.250 -17.369 1.00 66.88 215 PHE A C 1
ATOM 1695 O O . PHE A 1 215 ? 14.396 -22.944 -18.277 1.00 66.88 215 PHE A O 1
ATOM 1702 N N . ARG A 1 216 ? 13.599 -20.971 -17.588 1.00 64.94 216 ARG A N 1
ATOM 1703 C CA . ARG A 1 216 ? 13.722 -20.331 -18.916 1.00 64.94 216 ARG A CA 1
ATOM 1704 C C . ARG A 1 216 ? 15.147 -20.282 -19.465 1.00 64.94 216 ARG A C 1
ATOM 1706 O O . ARG A 1 216 ? 15.327 -20.216 -20.677 1.00 64.94 216 ARG A O 1
ATOM 1713 N N . ASN A 1 217 ? 16.154 -20.305 -18.595 1.00 62.97 217 ASN A N 1
ATOM 1714 C CA . ASN A 1 217 ? 17.557 -20.257 -19.003 1.00 62.97 217 ASN A CA 1
ATOM 1715 C C . ASN A 1 217 ? 18.147 -21.648 -19.297 1.00 62.97 217 ASN A C 1
ATOM 1717 O O . ASN A 1 217 ? 19.234 -21.721 -19.867 1.00 62.97 217 ASN A O 1
ATOM 1721 N N . THR A 1 218 ? 17.457 -22.738 -18.933 1.00 63.19 218 THR A N 1
ATOM 1722 C CA . THR A 1 218 ? 17.935 -24.123 -19.117 1.00 63.19 218 THR A CA 1
ATOM 1723 C C . THR A 1 218 ? 17.446 -24.806 -20.397 1.00 63.19 218 THR A C 1
ATOM 1725 O O . THR A 1 218 ? 17.942 -25.880 -20.716 1.00 63.19 218 THR A O 1
ATOM 1728 N N . GLY A 1 219 ? 16.583 -24.152 -21.180 1.00 52.00 219 GLY A N 1
ATOM 1729 C CA . GLY A 1 219 ? 16.400 -24.457 -22.601 1.00 52.00 219 GLY A CA 1
ATOM 1730 C C . GLY A 1 219 ? 15.723 -25.791 -22.915 1.00 52.00 219 GLY A C 1
ATOM 1731 O O . GLY A 1 219 ? 16.324 -26.628 -23.574 1.00 52.00 219 GLY A O 1
ATOM 1732 N N . ASP A 1 220 ? 14.461 -25.946 -22.525 1.00 56.25 220 ASP A N 1
ATOM 1733 C CA . ASP A 1 220 ? 13.475 -26.709 -23.296 1.00 56.25 220 ASP A CA 1
ATOM 1734 C C . ASP A 1 220 ? 12.057 -26.192 -22.957 1.00 56.25 220 ASP A C 1
ATOM 1736 O O . ASP A 1 220 ? 11.898 -25.435 -22.003 1.00 56.25 220 ASP A O 1
ATOM 1740 N N . THR A 1 221 ? 11.070 -26.572 -23.776 1.00 53.69 221 THR A N 1
ATOM 1741 C CA . THR A 1 221 ? 9.611 -26.618 -23.503 1.00 53.69 221 THR A CA 1
ATOM 1742 C C . THR A 1 221 ? 8.765 -25.323 -23.438 1.00 53.69 221 THR A C 1
ATOM 1744 O O . THR A 1 221 ? 8.297 -24.868 -22.395 1.00 53.69 221 THR A O 1
ATOM 1747 N N . GLN A 1 222 ? 8.308 -24.871 -24.619 1.00 57.03 222 GLN A N 1
ATOM 1748 C CA . GLN A 1 222 ? 7.121 -23.999 -24.791 1.00 57.03 222 GLN A CA 1
ATOM 1749 C C . GLN A 1 222 ? 5.852 -24.515 -24.078 1.00 57.03 222 GLN A C 1
ATOM 1751 O O . GLN A 1 222 ? 5.002 -23.717 -23.696 1.00 57.03 222 GLN A O 1
ATOM 1756 N N . LEU A 1 223 ? 5.706 -25.836 -23.909 1.00 51.59 223 LEU A N 1
ATOM 1757 C CA . LEU A 1 223 ? 4.569 -26.455 -23.214 1.00 51.59 223 LEU A CA 1
ATOM 1758 C C . LEU A 1 223 ? 4.614 -26.201 -21.695 1.00 51.59 223 LEU A C 1
ATOM 1760 O O . LEU A 1 223 ? 3.581 -26.044 -21.050 1.00 51.59 223 LEU A O 1
ATOM 1764 N N . GLU A 1 224 ? 5.819 -26.124 -21.137 1.00 54.78 224 GLU A N 1
ATOM 1765 C CA . GLU A 1 224 ? 6.084 -25.890 -19.716 1.00 54.78 224 GLU A CA 1
ATOM 1766 C C . GLU A 1 224 ? 6.009 -24.389 -19.399 1.00 54.78 224 GLU A C 1
ATOM 1768 O O . GLU A 1 224 ? 5.442 -23.997 -18.380 1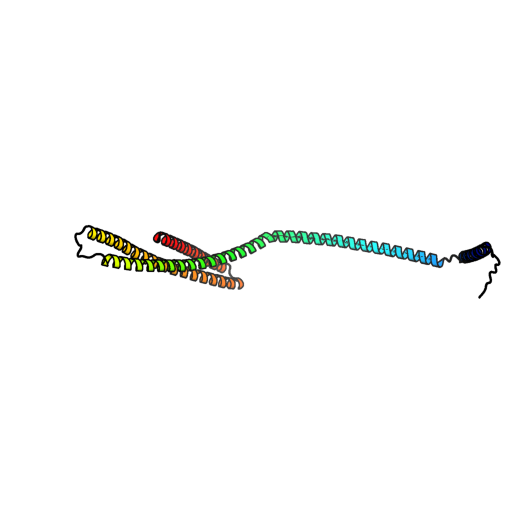.00 54.78 224 GLU A O 1
ATOM 1773 N N . ASP A 1 225 ? 6.422 -23.535 -20.345 1.00 58.72 225 ASP A N 1
ATOM 1774 C CA . ASP A 1 225 ? 6.111 -22.096 -20.364 1.00 58.72 225 ASP A CA 1
ATOM 1775 C C . ASP A 1 225 ? 4.585 -21.837 -20.399 1.00 58.72 225 ASP A C 1
ATOM 1777 O O . ASP A 1 225 ? 4.107 -20.891 -19.779 1.00 58.72 225 ASP A O 1
ATOM 1781 N N . MET A 1 226 ? 3.792 -22.671 -21.083 1.00 56.91 226 MET A N 1
ATOM 1782 C CA . MET A 1 226 ? 2.333 -22.500 -21.165 1.00 56.91 226 MET A CA 1
ATOM 1783 C C . MET A 1 226 ? 1.615 -22.947 -19.880 1.00 56.91 226 MET A C 1
ATOM 1785 O O . MET A 1 226 ? 0.770 -22.215 -19.369 1.00 56.91 226 MET A O 1
ATOM 1789 N N . LEU A 1 227 ? 2.001 -24.097 -19.312 1.00 55.38 227 LEU A N 1
ATOM 1790 C CA . LEU A 1 227 ? 1.475 -24.596 -18.030 1.00 55.38 227 LEU A CA 1
ATOM 1791 C C . LEU A 1 227 ? 1.831 -23.676 -16.856 1.00 55.38 227 LEU A C 1
ATOM 1793 O O . LEU A 1 227 ? 1.011 -23.437 -15.972 1.00 55.38 227 LEU A O 1
ATOM 1797 N N . SER A 1 228 ? 3.045 -23.129 -16.858 1.00 60.97 228 SER A N 1
ATOM 1798 C CA . SER A 1 228 ? 3.482 -22.173 -15.841 1.00 60.97 228 SER A CA 1
ATOM 1799 C C . SER A 1 228 ? 2.808 -20.809 -15.977 1.00 60.97 228 SER A C 1
ATOM 1801 O O . SER A 1 228 ? 2.488 -20.200 -14.958 1.00 60.97 228 SER A O 1
ATOM 1803 N N . LEU A 1 229 ? 2.536 -20.335 -17.199 1.00 63.59 229 LEU A N 1
ATOM 1804 C CA . LEU A 1 229 ? 1.756 -19.115 -17.424 1.00 63.59 229 LEU A CA 1
ATOM 1805 C C . LEU A 1 229 ? 0.302 -19.273 -16.975 1.00 63.59 229 LEU A C 1
ATOM 1807 O O . LEU A 1 229 ? -0.244 -18.345 -16.386 1.00 63.59 229 LEU A O 1
ATOM 1811 N N . GLU A 1 230 ? -0.321 -20.427 -17.211 1.00 62.47 230 GLU A N 1
ATOM 1812 C CA . GLU A 1 230 ? -1.694 -20.679 -16.766 1.00 62.47 230 GLU A CA 1
ATOM 1813 C C . GLU A 1 230 ? -1.787 -20.789 -15.239 1.00 62.47 230 GLU A C 1
ATOM 1815 O O . GLU A 1 230 ? -2.624 -20.125 -14.629 1.00 62.47 230 GLU A O 1
ATOM 1820 N N . ALA A 1 231 ? -0.855 -21.506 -14.602 1.00 62.09 231 ALA A N 1
ATOM 1821 C CA . ALA A 1 231 ? -0.753 -21.543 -13.143 1.00 62.09 231 ALA A CA 1
ATOM 1822 C C . ALA A 1 231 ? -0.475 -20.152 -12.541 1.00 62.09 231 ALA A C 1
ATOM 1824 O O . ALA A 1 231 ? -1.038 -19.799 -11.508 1.00 62.09 231 ALA A O 1
ATOM 1825 N N . PHE A 1 232 ? 0.354 -19.331 -13.192 1.00 61.62 232 PHE A N 1
ATOM 1826 C CA . PHE A 1 232 ? 0.643 -17.973 -12.731 1.00 61.62 232 PHE A CA 1
ATOM 1827 C C . PHE A 1 232 ? -0.553 -17.028 -12.898 1.00 61.62 232 PHE A C 1
ATOM 1829 O O . PHE A 1 232 ? -0.856 -16.264 -11.985 1.00 61.62 232 PHE A O 1
ATOM 1836 N N . ASN A 1 233 ? -1.265 -17.108 -14.024 1.00 66.50 233 ASN A N 1
ATOM 1837 C CA . ASN A 1 233 ? -2.492 -16.341 -14.243 1.00 66.50 233 ASN A CA 1
ATOM 1838 C C . ASN A 1 233 ? -3.581 -16.731 -13.237 1.00 66.50 233 ASN A C 1
ATOM 1840 O O . ASN A 1 233 ? -4.319 -15.861 -12.779 1.00 66.50 233 ASN A O 1
ATOM 1844 N N . GLN A 1 234 ? -3.658 -18.010 -12.855 1.00 71.56 234 GLN A N 1
ATOM 1845 C CA . GLN A 1 234 ? -4.557 -18.459 -11.794 1.00 71.56 234 GLN A CA 1
ATOM 1846 C C . GLN A 1 234 ? -4.173 -17.843 -10.442 1.00 71.56 234 GLN A C 1
ATOM 1848 O O . GLN A 1 234 ? -5.031 -17.264 -9.787 1.00 71.56 234 GLN A O 1
ATOM 1853 N N . ILE A 1 235 ? -2.887 -17.861 -10.069 1.00 62.94 235 ILE A N 1
ATOM 1854 C CA . ILE A 1 235 ? -2.397 -17.213 -8.837 1.00 62.94 235 ILE A CA 1
ATOM 1855 C C . ILE A 1 235 ? -2.696 -15.704 -8.846 1.00 62.94 235 ILE A C 1
ATOM 1857 O O . ILE A 1 235 ? -3.090 -15.144 -7.827 1.00 62.94 235 ILE A O 1
ATOM 1861 N N . GLU A 1 236 ? -2.538 -15.027 -9.986 1.00 61.78 236 GLU A N 1
ATOM 1862 C CA . GLU A 1 236 ? -2.850 -13.599 -10.120 1.00 61.78 236 GLU A CA 1
ATOM 1863 C C . GLU A 1 236 ? -4.362 -13.315 -10.052 1.00 61.78 236 GLU A C 1
ATOM 1865 O O . GLU A 1 236 ? -4.784 -12.324 -9.453 1.00 61.78 236 GLU A O 1
ATOM 1870 N N . SER A 1 237 ? -5.195 -14.199 -10.604 1.00 70.56 237 SER A N 1
ATOM 1871 C CA . SER A 1 237 ? -6.654 -14.140 -10.461 1.00 70.56 237 SER A CA 1
ATOM 1872 C C . SER A 1 237 ? -7.090 -14.343 -9.006 1.00 70.56 237 SER A C 1
ATOM 1874 O O . SER A 1 237 ? -7.918 -13.584 -8.492 1.00 70.56 237 SER A O 1
ATOM 1876 N N . ASP A 1 238 ? -6.505 -15.324 -8.322 1.00 67.50 238 ASP A N 1
ATOM 1877 C CA . ASP A 1 238 ? -6.772 -15.610 -6.911 1.00 67.50 238 ASP A CA 1
ATOM 1878 C C . ASP A 1 238 ? -6.317 -14.435 -6.028 1.00 67.50 238 ASP A C 1
ATOM 1880 O O . ASP A 1 238 ? -7.018 -14.042 -5.098 1.00 67.50 238 ASP A O 1
ATOM 1884 N N . PHE A 1 239 ? -5.199 -13.793 -6.380 1.00 63.03 239 PHE A N 1
ATOM 1885 C CA . PHE A 1 239 ? -4.703 -12.582 -5.727 1.00 63.03 239 PHE A CA 1
ATOM 1886 C C . PHE A 1 239 ? -5.664 -11.396 -5.870 1.00 63.03 239 PHE A C 1
ATOM 1888 O O . PHE A 1 239 ? -5.975 -10.730 -4.882 1.00 63.03 239 PHE A O 1
ATOM 1895 N N . ASN A 1 240 ? -6.170 -11.141 -7.081 1.00 68.81 240 ASN A N 1
ATOM 1896 C CA . ASN A 1 240 ? -7.152 -10.079 -7.313 1.00 68.81 240 ASN A CA 1
ATOM 1897 C C . ASN A 1 240 ? -8.462 -10.351 -6.560 1.00 68.81 240 ASN A C 1
ATOM 1899 O O . ASN A 1 240 ? -9.050 -9.429 -5.999 1.00 68.81 240 ASN A O 1
ATOM 1903 N N . THR A 1 241 ? -8.889 -11.613 -6.501 1.00 74.12 241 THR A N 1
ATOM 1904 C CA . THR A 1 241 ? -10.087 -12.025 -5.756 1.00 74.12 241 THR A CA 1
ATOM 1905 C C . THR A 1 241 ? -9.901 -11.814 -4.253 1.00 74.12 241 THR A C 1
ATOM 1907 O O . THR A 1 241 ? -10.741 -11.182 -3.620 1.00 74.12 241 THR A O 1
ATOM 1910 N N . ALA A 1 242 ? -8.763 -12.238 -3.693 1.00 64.19 242 ALA A N 1
ATOM 1911 C CA . ALA A 1 242 ? -8.440 -12.017 -2.286 1.00 64.19 242 ALA A CA 1
ATOM 1912 C C . ALA A 1 242 ? -8.394 -10.522 -1.930 1.00 64.19 242 ALA A C 1
ATOM 1914 O O . ALA A 1 242 ? -8.840 -10.132 -0.854 1.00 64.19 242 ALA A O 1
ATOM 1915 N N . LEU A 1 243 ? -7.898 -9.671 -2.834 1.00 63.97 243 LEU A N 1
ATOM 1916 C CA . LEU A 1 243 ? -7.865 -8.223 -2.628 1.00 63.97 243 LEU A CA 1
ATOM 1917 C C . LEU A 1 243 ? -9.277 -7.618 -2.623 1.00 63.97 243 LEU A C 1
ATOM 1919 O O . LEU A 1 243 ? -9.587 -6.830 -1.734 1.00 63.97 243 LEU A O 1
ATOM 1923 N N . ILE A 1 244 ? -10.150 -8.035 -3.544 1.00 71.88 244 ILE A N 1
ATOM 1924 C CA . ILE A 1 244 ? -11.564 -7.621 -3.568 1.00 71.88 244 ILE A CA 1
ATOM 1925 C C . ILE A 1 244 ? -12.287 -8.071 -2.291 1.00 71.88 244 ILE A C 1
ATOM 1927 O O . ILE A 1 244 ? -13.037 -7.298 -1.696 1.00 71.88 244 ILE A O 1
ATOM 1931 N N . ASP A 1 245 ? -12.039 -9.297 -1.832 1.00 70.19 245 ASP A N 1
ATOM 1932 C CA . ASP A 1 245 ? -12.611 -9.806 -0.584 1.00 70.19 245 ASP A CA 1
ATOM 1933 C C . ASP A 1 245 ? -12.134 -8.990 0.623 1.00 70.19 245 ASP A C 1
ATOM 1935 O O . ASP A 1 245 ? -12.922 -8.657 1.510 1.00 70.19 245 ASP A O 1
ATOM 1939 N N . ILE A 1 246 ? -10.853 -8.619 0.657 1.00 63.28 246 ILE A N 1
ATOM 1940 C CA . ILE A 1 246 ? -10.286 -7.736 1.680 1.00 63.28 246 ILE A CA 1
ATOM 1941 C C . ILE A 1 246 ? -10.941 -6.347 1.619 1.00 63.28 246 ILE A C 1
ATOM 1943 O O . ILE A 1 246 ? -11.347 -5.830 2.659 1.00 63.28 246 ILE A O 1
ATOM 1947 N N . GLU A 1 247 ? -11.095 -5.751 0.434 1.00 64.88 247 GLU A N 1
ATOM 1948 C CA . GLU A 1 247 ? -11.744 -4.443 0.257 1.00 64.88 247 GLU A CA 1
ATOM 1949 C C . GLU A 1 247 ? -13.206 -4.451 0.720 1.00 64.88 247 GLU A C 1
ATOM 1951 O O . GLU A 1 247 ? -13.635 -3.535 1.428 1.00 64.88 247 GLU A O 1
ATOM 1956 N N . ASN A 1 248 ? -13.957 -5.503 0.386 1.00 71.31 248 ASN A N 1
ATOM 1957 C CA . ASN A 1 248 ? -15.333 -5.677 0.846 1.00 71.31 248 ASN A CA 1
ATOM 1958 C C . ASN A 1 248 ? -15.397 -5.784 2.376 1.00 71.31 248 ASN A C 1
ATOM 1960 O O . ASN A 1 248 ? -16.176 -5.070 3.004 1.00 71.31 248 ASN A O 1
ATOM 1964 N N . ASN A 1 249 ? -14.513 -6.580 2.987 1.00 64.00 249 ASN A N 1
ATOM 1965 C CA . ASN A 1 249 ? -14.439 -6.705 4.444 1.00 64.00 249 ASN A CA 1
ATOM 1966 C C . ASN A 1 249 ? -14.068 -5.382 5.133 1.00 64.00 249 ASN A C 1
ATOM 1968 O O . ASN A 1 249 ? -14.616 -5.063 6.185 1.00 64.00 249 ASN A O 1
ATOM 1972 N N . VAL A 1 250 ? -13.160 -4.586 4.555 1.00 62.38 250 VAL A N 1
ATOM 1973 C CA . VAL A 1 250 ? -12.821 -3.250 5.080 1.00 62.38 250 VAL A CA 1
ATOM 1974 C C . VAL A 1 250 ? -14.028 -2.323 5.021 1.00 62.38 250 VAL A C 1
ATOM 1976 O O . VAL A 1 250 ? -14.281 -1.587 5.978 1.00 62.38 250 VAL A O 1
ATOM 1979 N N . ARG A 1 251 ? -14.779 -2.356 3.916 1.00 60.09 251 ARG A N 1
ATOM 1980 C CA . ARG A 1 251 ? -15.978 -1.534 3.751 1.00 60.09 251 ARG A CA 1
ATOM 1981 C C . ARG A 1 251 ? -17.041 -1.899 4.781 1.00 60.09 251 ARG A C 1
ATOM 1983 O O . ARG A 1 251 ? -17.570 -0.999 5.429 1.00 60.09 251 ARG A O 1
ATOM 1990 N N . ASP A 1 252 ? -17.293 -3.182 4.987 1.00 60.84 252 ASP A N 1
ATOM 1991 C CA . ASP A 1 252 ? -18.283 -3.645 5.961 1.00 60.84 252 ASP A CA 1
ATOM 1992 C C . ASP A 1 252 ? -17.877 -3.253 7.392 1.00 60.84 252 ASP A C 1
ATOM 1994 O O . ASP A 1 252 ? -18.681 -2.711 8.146 1.00 60.84 252 ASP A O 1
ATOM 1998 N N . MET A 1 253 ? -16.586 -3.358 7.724 1.00 60.28 253 MET A N 1
ATOM 1999 C CA . MET A 1 253 ? -16.056 -2.912 9.018 1.00 60.28 253 MET A CA 1
ATOM 2000 C C . MET A 1 253 ? -16.191 -1.397 9.242 1.00 60.28 253 MET A C 1
ATOM 2002 O O . MET A 1 253 ? -16.305 -0.953 10.382 1.00 60.28 253 MET A O 1
ATOM 2006 N N . SER A 1 254 ? -16.146 -0.589 8.175 1.00 56.84 254 SER A N 1
ATOM 2007 C CA . SER A 1 254 ? -16.337 0.864 8.270 1.00 56.84 254 SER A CA 1
ATOM 2008 C C . SER A 1 254 ? -17.794 1.267 8.494 1.00 56.84 254 SER A C 1
ATOM 2010 O O . SER A 1 254 ? -18.037 2.258 9.169 1.00 56.84 254 SER A O 1
ATOM 2012 N N . ILE A 1 255 ? -18.746 0.480 7.986 1.00 54.47 255 ILE A N 1
ATOM 2013 C CA . ILE A 1 255 ? -20.185 0.736 8.137 1.00 54.47 255 ILE A CA 1
ATOM 2014 C C . ILE A 1 255 ? -20.660 0.380 9.554 1.00 54.47 255 ILE A C 1
ATOM 2016 O O . ILE A 1 255 ? -21.538 1.050 10.082 1.00 54.47 255 ILE A O 1
ATOM 2020 N N . ASP A 1 256 ? -20.055 -0.626 10.189 1.00 50.66 256 ASP A N 1
ATOM 2021 C CA . ASP A 1 256 ? -20.435 -1.074 11.539 1.00 50.66 256 ASP A CA 1
ATOM 2022 C C . ASP A 1 256 ? -19.860 -0.208 12.681 1.00 50.66 256 ASP A C 1
ATOM 2024 O O . ASP A 1 256 ? -20.228 -0.387 13.848 1.00 50.66 256 ASP A O 1
ATOM 2028 N N . LEU A 1 257 ? -18.926 0.700 12.372 1.00 46.72 257 LEU A N 1
ATOM 2029 C CA . LEU A 1 257 ? -18.255 1.571 13.347 1.00 46.72 257 LEU A CA 1
ATOM 2030 C C . LEU A 1 257 ? -18.784 3.017 13.374 1.00 46.72 257 LEU A C 1
ATOM 2032 O O . LEU A 1 257 ? -18.438 3.736 14.317 1.00 46.72 257 LEU A O 1
ATOM 2036 N N . ASP A 1 258 ? -19.581 3.421 12.380 1.00 43.59 258 ASP A N 1
ATOM 2037 C CA . ASP A 1 258 ? -20.260 4.729 12.298 1.00 43.59 258 ASP A CA 1
ATOM 2038 C C . ASP A 1 258 ? -21.663 4.684 12.939 1.00 43.59 258 ASP A C 1
ATOM 2040 O O . ASP A 1 258 ? -22.037 5.679 13.608 1.00 43.59 258 ASP A O 1
#

Solvent-accessible surface area (backbone atoms only — not comparable to full-atom values): 14438 Å² total; per-residue (Å²): 134,83,88,82,91,77,90,81,77,90,76,59,75,62,60,61,52,50,53,52,50,50,55,51,50,51,51,50,50,58,61,68,69,52,76,88,60,66,62,67,55,52,50,50,52,52,51,50,52,51,53,51,54,51,52,53,52,54,52,54,53,52,51,54,52,50,52,52,50,50,51,52,49,53,51,51,52,51,51,50,52,52,50,52,54,51,51,64,66,44,44,64,59,53,51,50,52,53,49,51,53,50,51,53,50,52,50,52,53,48,52,56,48,51,55,53,50,51,54,51,48,51,53,51,52,53,49,52,52,52,52,51,52,52,51,49,53,52,51,51,55,50,50,54,51,56,54,70,71,61,57,72,94,43,68,92,38,74,70,45,56,53,52,51,53,51,49,52,53,55,48,56,53,48,53,50,50,52,54,53,51,51,52,53,51,53,50,50,52,54,49,48,54,49,55,48,53,50,51,54,51,50,54,48,52,53,52,51,55,53,54,51,57,55,53,70,73,69,71,76,56,76,69,55,56,48,54,50,49,53,54,46,52,48,52,52,51,52,49,53,49,52,48,51,53,49,52,52,52,52,51,53,56,56,64,79,74,112

pLDDT: mean 76.0, std 12.75, range [37.16, 96.81]

Secondary structure (DSSP, 8-state):
------------HHHHHHHHHHHHHHHHHHHHTS---HHHHHHHHHHHHHHHHHHHHHHHHHHHHHHHHHHHHHHHHHHHHHHHHHHHHHHHHHHHHHHHHHHHHHHHHHHHHHHHHHHHHHHHHHHHHHHHHHHHHHHHHHHHHHHHT--GGGTTSHHHHHHHHHHHHHHHHHHHHHHHHHHHHHHHHHHHHHHHHHHHHHHHHHHHHHHHHHHHHH---HHHHHHHHHHHHHHHHHHHHHHHHHHHHHHHHHHS--

Sequence (258 aa):
MESAIKEKTSSSSFSLILEHNRNEMEKIEALSKKPITATPRNILFGLMIFVLVLLLGAFAIQIISGVIALITLIISTAVIFLGLRFLKSMDPFIRQKTQNILINKMTQEARKNAIAQLDNQVIKNAERLNIARTARNKMGATIESLKSQIHEKNAGKPIYERKKEILSRVQTAYDQVLVNLDHAAKANQAFEEKVKEYKDMEAFAAQASEAMKYFRNTGDTQLEDMLSLEAFNQIESDFNTALIDIENNVRDMSIDLD

Nearest PDB structures (foldseek):
  3g67-assembly1_A  TM=3.505E-01  e=3.206E+00  Thermotoga maritima

Radius of gyration: 57.2 Å; Cα contacts (8 Å, |Δi|>4): 50; chains: 1; bounding box: 136×112×118 Å

Foldseek 3Di:
DDDDDDDDDDPDPVVVVVVVVVVVVVVVVVVVPDPPDCVVVVVVVVVVVVVVVVVVVVVVVVVVVVVVVVVVVVVVVVVVVVVVVVVVVCVVVVVVVVVVVVVVVVVVVVLVVVLVVLVVVLVVLVVVLVVLVVVLVVLVVVLVVLVVVQDPVCPPPPVNVVSVVVSVVSVVVSVVSVVLSVVSVVLSVVLVVLSVVLVVLVVVLVVLVVVVVVVVVVDDDPPVVVVSVVVSVVSVVVNVVSVVVSVVSVVVSVVSVD

Mean predicted aligned error: 17.5 Å